Protein AF-A0A941IM22-F1 (afdb_monomer)

pLDDT: mean 80.74, std 14.82, range [35.78, 97.5]

Nearest PDB structures (foldseek):
  7vgf-assembly1_B  TM=1.702E-01  e=7.624E+00  Homo sapiens

Sequence (247 aa):
MPTVRLAEGLALAVLLPFCFVRVRRSDAATGLFTAVYAGYAILPMYDRWQAWLAALLAACCAVLARRGLVTQPVRTAPDPDIAPPTPLDRLISAIRNPILLLALPAVFGAVALGGVGLWHALWHGLLDDRLAVTVNGTAAAVFVGGLVTGLILRRFSSVTIGRAQAVLGAGTLLGWLERMLYFSFLLAGQPTAAAFALTAKSAARFPALQREEEGLAEYYLIGSLSSLVVAAVTALLTRLALGMAAL

Radius of gyration: 20.75 Å; Cα contacts (8 Å, |Δi|>4): 215; chains: 1; bounding box: 51×48×58 Å

Foldseek 3Di:
DLVLLLVLQLVCLLQVLVLDPVQLLDLVSSLVSSLVSLCLSCVLVPVDVVSVVSSVVSSVNSSVVSVVVVPDDPPPDPPPPDDDDDPVNVVVVVVVPVVVVVVVVVVVLCVVQNPVRSVVVVVVCSNDSLNSLLVSLLCCLQRVLVVVLVVQLVVLCVVPPDPVVVVVVVCSVVLNVLSNQLLVCQLVVNNVSNVVVLVVVCVVCVVVLVVDDPSVVVSVVSSSVSSNVSSNVSSQSSCVVNVHDGD

Solvent-accessible surface area (backbone atoms only — not comparable to full-atom values): 13233 Å² total; per-residue (Å²): 93,67,67,55,26,32,56,55,26,37,54,43,21,35,53,52,35,71,65,36,76,79,28,56,73,34,61,67,47,28,29,51,53,13,42,54,41,19,49,60,29,31,54,89,44,67,90,41,68,67,42,56,51,51,33,53,52,33,22,51,49,34,36,52,51,42,63,70,74,57,83,67,86,79,78,74,73,79,73,90,78,75,71,80,79,48,75,65,54,51,52,54,50,58,74,62,31,66,67,61,64,58,42,49,61,51,51,53,37,30,71,75,47,34,68,68,45,33,50,51,54,52,53,52,54,71,62,33,43,69,55,46,37,50,51,45,33,50,49,41,22,33,43,52,30,47,53,53,38,52,56,56,48,60,73,60,46,87,71,52,81,74,59,58,66,64,51,53,76,70,42,55,64,59,53,35,52,50,22,49,51,35,24,50,28,34,58,70,57,31,60,67,58,32,54,48,53,52,48,52,54,50,59,74,42,43,76,58,42,74,76,48,57,70,62,57,42,51,52,51,50,54,51,54,52,46,38,50,51,42,12,47,54,34,22,46,52,40,29,54,69,71,71,45,76,79,112

Secondary structure (DSSP, 8-state):
-HHHHHHHHHHHHHHHHHH-TTTTT-HHHHHHHHHHHHHHHHGGGTT-HHHHHHHHHHHHHHHHHHHHH----------TT-PPPPHHHHHHHHHT-HHHHHHHHHHHHHHHHHHHHHHHHHHHHHH-HHHHHHHHHHHIIIIIHHHHHHHHHHHHGGG--SHHHHHHTTSHHHHHHHHHHHHHHHHTT-HHHHHHHHHHHHHHHHHHHTTS-HHHHHHHHHHHHHHHHHHHHHHHHHHHHTTPPP-

Organism: NCBI:txid2828514

Mean predicted aligned error: 9.61 Å

Structure (mmCIF, N/CA/C/O backbone):
data_AF-A0A941IM22-F1
#
_entry.id   AF-A0A941IM22-F1
#
loop_
_atom_site.group_PDB
_atom_site.id
_atom_site.type_symbol
_atom_site.label_atom_id
_atom_site.label_alt_id
_atom_site.label_comp_id
_atom_site.label_asym_id
_atom_site.label_entity_id
_atom_site.label_seq_id
_atom_site.pdbx_PDB_ins_code
_atom_site.Cartn_x
_atom_site.Cartn_y
_atom_site.Cartn_z
_atom_site.occupancy
_atom_site.B_iso_or_equiv
_atom_site.auth_seq_id
_atom_site.auth_comp_id
_atom_site.auth_asym_id
_atom_site.auth_atom_id
_atom_site.pdbx_PDB_model_num
ATOM 1 N N . MET A 1 1 ? 1.502 -8.472 -16.596 1.00 79.06 1 MET A N 1
ATOM 2 C CA . MET A 1 1 ? 2.318 -7.922 -15.495 1.00 79.06 1 MET A CA 1
ATOM 3 C C . MET A 1 1 ? 2.545 -6.422 -15.634 1.00 79.06 1 MET A C 1
ATOM 5 O O . MET A 1 1 ? 2.067 -5.725 -14.744 1.00 79.06 1 MET A O 1
ATOM 9 N N . PRO A 1 2 ? 3.092 -5.880 -16.741 1.00 81.00 2 PRO A N 1
ATOM 10 C CA . PRO A 1 2 ? 3.330 -4.431 -16.842 1.00 81.00 2 PRO A CA 1
ATOM 11 C C . PRO A 1 2 ? 2.033 -3.603 -16.811 1.00 81.00 2 PRO A C 1
ATOM 13 O O . PRO A 1 2 ? 1.979 -2.531 -16.219 1.00 81.00 2 PRO A O 1
ATOM 16 N N . THR A 1 3 ? 0.938 -4.142 -17.357 1.00 85.25 3 THR A N 1
ATOM 17 C CA . THR A 1 3 ? -0.401 -3.529 -17.288 1.00 85.25 3 THR A CA 1
ATOM 18 C C . THR A 1 3 ? -0.963 -3.448 -15.868 1.00 85.25 3 THR A C 1
ATOM 20 O O . THR A 1 3 ? -1.627 -2.473 -15.531 1.00 85.25 3 THR A O 1
ATOM 23 N N . VAL A 1 4 ? -0.682 -4.450 -15.030 1.00 87.06 4 VAL A N 1
ATOM 24 C CA . VAL A 1 4 ? -1.152 -4.508 -13.637 1.00 87.06 4 VAL A CA 1
ATOM 25 C C . VAL A 1 4 ? -0.376 -3.511 -12.784 1.00 87.06 4 VAL A C 1
ATOM 27 O O . VAL A 1 4 ? -0.985 -2.700 -12.091 1.00 87.06 4 VAL A O 1
ATOM 30 N N . ARG A 1 5 ? 0.957 -3.478 -12.942 1.00 89.38 5 ARG A N 1
ATOM 31 C CA . ARG A 1 5 ? 1.820 -2.451 -12.344 1.00 89.38 5 ARG A CA 1
ATOM 32 C C . ARG A 1 5 ? 1.336 -1.041 -12.681 1.00 89.38 5 ARG A C 1
ATOM 34 O O . ARG A 1 5 ? 1.279 -0.199 -11.789 1.00 89.38 5 ARG A O 1
ATOM 41 N N . LEU A 1 6 ? 0.994 -0.784 -13.945 1.00 88.50 6 LEU A N 1
ATOM 42 C CA . LEU A 1 6 ? 0.525 0.527 -14.388 1.00 88.50 6 LEU A CA 1
ATOM 43 C C . LEU A 1 6 ? -0.829 0.888 -13.760 1.00 88.50 6 LEU A C 1
ATOM 45 O O . LEU A 1 6 ? -0.975 1.988 -13.234 1.00 88.50 6 LEU A O 1
ATOM 49 N N . ALA A 1 7 ? -1.799 -0.030 -13.764 1.00 88.25 7 ALA A N 1
ATOM 50 C CA . ALA A 1 7 ? -3.123 0.218 -13.192 1.00 88.25 7 ALA A CA 1
ATOM 51 C C . ALA A 1 7 ? -3.064 0.487 -11.676 1.00 88.25 7 ALA A C 1
ATOM 53 O O . ALA A 1 7 ? -3.569 1.508 -11.206 1.00 88.25 7 ALA A O 1
ATOM 54 N N . GLU A 1 8 ? -2.401 -0.389 -10.917 1.00 90.38 8 GLU A N 1
ATOM 55 C CA . GLU A 1 8 ? -2.250 -0.241 -9.464 1.00 90.38 8 GLU A CA 1
ATOM 56 C C . GLU A 1 8 ? -1.380 0.968 -9.106 1.00 90.38 8 GLU A C 1
ATOM 58 O O . GLU A 1 8 ? -1.719 1.746 -8.213 1.00 90.38 8 GLU A O 1
ATOM 63 N N . GLY A 1 9 ? -0.276 1.160 -9.833 1.00 87.75 9 GLY A N 1
ATOM 64 C CA . GLY A 1 9 ? 0.666 2.249 -9.606 1.00 87.75 9 GLY A CA 1
ATOM 65 C C . GLY A 1 9 ? 0.053 3.624 -9.864 1.00 87.75 9 GLY A C 1
ATOM 66 O O . GLY A 1 9 ? 0.275 4.539 -9.077 1.00 87.75 9 GLY A O 1
ATOM 67 N N . LEU A 1 10 ? -0.770 3.785 -10.905 1.00 89.69 10 LEU A N 1
ATOM 68 C CA . LEU A 1 10 ? -1.475 5.047 -11.162 1.00 89.69 10 LEU A CA 1
ATOM 69 C C . LEU A 1 10 ? -2.576 5.314 -10.132 1.00 89.69 10 LEU A C 1
ATOM 71 O O . LEU A 1 10 ? -2.708 6.448 -9.669 1.00 89.69 10 LEU A O 1
ATOM 75 N N . ALA A 1 11 ? -3.327 4.287 -9.718 1.00 90.56 11 ALA A N 1
ATOM 76 C CA . ALA A 1 11 ? -4.303 4.430 -8.638 1.00 90.56 11 ALA A CA 1
ATOM 77 C C . ALA A 1 11 ? -3.622 4.888 -7.335 1.00 90.56 11 ALA A C 1
ATOM 79 O O . ALA A 1 11 ? -4.084 5.818 -6.669 1.00 90.56 11 ALA A O 1
ATOM 80 N N . LEU A 1 12 ? -2.472 4.296 -7.003 1.00 90.00 12 LEU A N 1
ATOM 81 C CA . LEU A 1 12 ? -1.669 4.697 -5.850 1.00 90.00 12 LEU A CA 1
ATOM 82 C C . LEU A 1 12 ? -1.042 6.079 -6.006 1.00 90.00 12 LEU A C 1
ATOM 84 O O . LEU A 1 12 ? -1.010 6.820 -5.024 1.00 90.00 12 LEU A O 1
ATOM 88 N N . ALA A 1 13 ? -0.613 6.464 -7.210 1.00 90.69 13 ALA A N 1
ATOM 89 C CA . ALA A 1 13 ? -0.094 7.803 -7.481 1.00 90.69 13 ALA A CA 1
ATOM 90 C C . ALA A 1 13 ? -1.109 8.879 -7.070 1.00 90.69 13 ALA A C 1
ATOM 92 O O . ALA A 1 13 ? -0.730 9.883 -6.472 1.00 90.69 13 ALA A O 1
ATOM 93 N N . VAL A 1 14 ? -2.397 8.636 -7.340 1.00 90.38 14 VAL A N 1
ATOM 94 C CA . VAL A 1 14 ? -3.490 9.542 -6.970 1.00 90.38 14 VAL A CA 1
ATOM 95 C C . VAL A 1 14 ? -3.768 9.508 -5.467 1.00 90.38 14 VAL A C 1
ATOM 97 O O . VAL A 1 14 ? -3.965 10.558 -4.864 1.00 90.38 14 VAL A O 1
ATOM 100 N N . LEU A 1 15 ? -3.785 8.329 -4.839 1.00 86.88 15 LEU A N 1
ATOM 101 C CA . LEU A 1 15 ? -4.231 8.168 -3.447 1.00 86.88 15 LEU A CA 1
ATOM 102 C C . LEU A 1 15 ? -3.149 8.464 -2.393 1.00 86.88 15 LEU A C 1
ATOM 104 O O . LEU A 1 15 ? -3.453 8.998 -1.322 1.00 86.88 15 LEU A O 1
ATOM 108 N N . LEU A 1 16 ? -1.883 8.145 -2.668 1.00 86.38 16 LEU A N 1
ATOM 109 C CA . LEU A 1 16 ? -0.777 8.307 -1.717 1.00 86.38 16 LEU A CA 1
ATOM 110 C C . LEU A 1 16 ? -0.567 9.750 -1.219 1.00 86.38 16 LEU A C 1
ATOM 112 O O . LEU A 1 16 ? -0.366 9.913 -0.011 1.00 86.38 16 LEU A O 1
ATOM 116 N N . PRO A 1 17 ? -0.666 10.811 -2.049 1.00 85.31 17 PRO A N 1
ATOM 117 C CA . PRO A 1 17 ? -0.550 12.193 -1.581 1.00 85.31 17 PRO A CA 1
ATOM 118 C C . PRO A 1 17 ? -1.474 12.537 -0.406 1.00 85.31 17 PRO A C 1
ATOM 120 O O . PRO A 1 17 ? -1.093 13.299 0.485 1.00 85.31 17 PRO A O 1
ATOM 123 N N . PHE A 1 18 ? -2.673 11.947 -0.362 1.00 81.19 18 PHE A N 1
ATOM 124 C CA . PHE A 1 18 ? -3.671 12.184 0.686 1.00 81.19 18 PHE A CA 1
ATOM 125 C C . PHE A 1 18 ? -3.300 11.566 2.035 1.00 81.19 18 PHE A C 1
ATOM 127 O O . PHE A 1 18 ? -3.755 12.043 3.083 1.00 81.19 18 PHE A O 1
ATOM 134 N N . CYS A 1 19 ? -2.445 10.542 2.013 1.00 79.38 19 CYS A N 1
ATOM 135 C CA . CYS A 1 19 ? -1.965 9.845 3.200 1.00 79.38 19 CYS A CA 1
ATOM 136 C C . CYS A 1 19 ? -0.932 10.682 3.974 1.00 79.38 19 CYS A C 1
ATOM 138 O O . CYS A 1 19 ? -0.797 10.530 5.188 1.00 79.38 19 CYS A O 1
ATOM 140 N N . PHE A 1 20 ? -0.242 11.617 3.307 1.00 77.31 20 PHE A N 1
ATOM 141 C CA . PHE A 1 20 ? 0.790 12.454 3.919 1.00 77.31 20 PHE A CA 1
ATOM 142 C C . PHE A 1 20 ? 0.296 13.883 4.169 1.00 77.31 20 PHE A C 1
ATOM 144 O O . PHE A 1 20 ? 0.040 14.655 3.245 1.00 77.31 20 PHE A O 1
ATOM 151 N N . VAL A 1 21 ? 0.246 14.287 5.444 1.00 69.62 21 VAL A N 1
ATOM 152 C CA . VAL A 1 21 ? -0.246 15.618 5.859 1.00 69.62 21 VAL A CA 1
ATOM 153 C C . VAL A 1 21 ? 0.528 16.766 5.203 1.00 69.62 21 VAL A C 1
ATOM 155 O O . VAL A 1 21 ? -0.074 17.778 4.853 1.00 69.62 21 VAL A O 1
ATOM 158 N N . ARG A 1 22 ? 1.847 16.621 5.012 1.00 71.31 22 ARG A N 1
ATOM 159 C CA . ARG A 1 22 ? 2.681 17.646 4.359 1.00 71.31 22 ARG A CA 1
ATOM 160 C C . ARG A 1 22 ? 2.382 17.778 2.864 1.00 71.31 22 ARG A C 1
ATOM 162 O O . ARG A 1 22 ? 2.357 18.893 2.358 1.00 71.31 22 ARG A O 1
ATOM 169 N N . VAL A 1 23 ? 2.120 16.662 2.182 1.00 78.06 23 VAL A N 1
ATOM 170 C CA . VAL A 1 23 ? 1.916 16.622 0.726 1.00 78.06 23 VAL A CA 1
ATOM 171 C C . VAL A 1 23 ? 0.531 17.160 0.361 1.00 78.06 23 VAL A C 1
ATOM 173 O O . VAL A 1 23 ? 0.426 18.077 -0.450 1.00 78.06 23 VAL A O 1
ATOM 176 N N . ARG A 1 24 ? -0.528 16.707 1.049 1.00 78.50 24 ARG A N 1
ATOM 177 C CA . ARG A 1 24 ? -1.916 17.139 0.778 1.00 78.50 24 ARG A CA 1
ATOM 178 C C . ARG A 1 24 ? -2.197 18.629 1.030 1.00 78.50 24 ARG A C 1
ATOM 180 O O . ARG A 1 24 ? -3.249 19.138 0.644 1.00 78.50 24 ARG A O 1
ATOM 187 N N . ARG A 1 25 ? -1.289 19.350 1.699 1.00 76.94 25 ARG A N 1
ATOM 188 C CA . ARG A 1 25 ? -1.441 20.786 2.000 1.00 76.94 25 ARG A CA 1
ATOM 189 C C . ARG A 1 25 ? -1.178 21.694 0.797 1.00 76.94 25 ARG A C 1
ATOM 191 O O . ARG A 1 25 ? -1.719 22.795 0.771 1.00 76.94 25 ARG A O 1
ATOM 198 N N . SER A 1 26 ? -0.422 21.242 -0.203 1.00 82.75 26 SER A N 1
ATOM 199 C CA . SER A 1 26 ? -0.068 22.044 -1.381 1.00 82.75 26 SER A CA 1
ATOM 200 C C . SER A 1 26 ? -0.451 21.334 -2.680 1.00 82.75 26 SER A C 1
ATOM 202 O O . SER A 1 26 ? -0.178 20.142 -2.834 1.00 82.75 26 SER A O 1
ATOM 204 N N . ASP A 1 27 ? -1.053 22.076 -3.621 1.00 83.50 27 ASP A N 1
ATOM 205 C CA . ASP A 1 27 ? -1.314 21.598 -4.990 1.00 83.50 27 ASP A CA 1
ATOM 206 C C . ASP A 1 27 ? -0.002 21.168 -5.656 1.00 83.50 27 ASP A C 1
ATOM 208 O O . ASP A 1 27 ? 0.074 20.083 -6.224 1.00 83.50 27 ASP A O 1
ATOM 212 N N . ALA A 1 28 ? 1.050 21.983 -5.522 1.00 84.12 28 ALA A N 1
ATOM 213 C CA . ALA A 1 28 ? 2.350 21.709 -6.124 1.00 84.12 28 ALA A CA 1
ATOM 214 C C . ALA A 1 28 ? 3.001 20.455 -5.525 1.00 84.12 28 ALA A C 1
ATOM 216 O O . ALA A 1 28 ? 3.513 19.618 -6.262 1.00 84.12 28 ALA A O 1
ATOM 217 N N . ALA A 1 29 ? 2.931 20.280 -4.200 1.00 84.69 29 ALA A N 1
ATOM 218 C CA . ALA A 1 29 ? 3.474 19.085 -3.550 1.00 84.69 29 ALA A CA 1
ATOM 219 C C . ALA A 1 29 ? 2.692 17.819 -3.936 1.00 84.69 29 ALA A C 1
ATOM 221 O O . ALA A 1 29 ? 3.297 16.779 -4.182 1.00 84.69 29 ALA A O 1
ATOM 222 N N . THR A 1 30 ? 1.361 17.914 -4.027 1.00 86.06 30 THR A N 1
ATOM 223 C CA . THR A 1 30 ? 0.486 16.812 -4.461 1.00 86.06 30 THR A CA 1
ATOM 224 C C . THR A 1 30 ? 0.764 16.429 -5.913 1.00 86.06 30 THR A C 1
ATOM 226 O O . THR A 1 30 ? 0.968 15.251 -6.204 1.00 86.06 30 THR A O 1
ATOM 229 N N . GLY A 1 31 ? 0.838 17.414 -6.812 1.00 87.00 31 GLY A N 1
ATOM 230 C CA . GLY A 1 31 ? 1.150 17.203 -8.223 1.00 87.00 31 GLY A CA 1
ATOM 231 C C . GLY A 1 31 ? 2.542 16.608 -8.428 1.00 87.00 31 GLY A C 1
ATOM 232 O O . GLY A 1 31 ? 2.669 15.613 -9.135 1.00 87.00 31 GLY A O 1
ATOM 233 N N . LEU A 1 32 ? 3.568 17.144 -7.754 1.00 89.19 32 LEU A N 1
ATOM 234 C CA . LEU A 1 32 ? 4.938 16.629 -7.835 1.00 89.19 32 LEU A CA 1
ATOM 235 C C . LEU A 1 32 ? 5.037 15.189 -7.321 1.00 89.19 32 LEU A C 1
ATOM 237 O O . LEU A 1 32 ? 5.607 14.341 -7.999 1.00 89.19 32 LEU A O 1
ATOM 241 N N . PHE A 1 33 ? 4.462 14.897 -6.150 1.00 89.69 33 PHE A N 1
ATOM 242 C CA . PHE A 1 33 ? 4.468 13.542 -5.596 1.00 89.69 33 PHE A CA 1
ATOM 243 C C . PHE A 1 33 ? 3.793 12.554 -6.553 1.00 89.69 33 PHE A C 1
ATOM 245 O O . PHE A 1 33 ? 4.340 11.490 -6.841 1.00 89.69 33 PHE A O 1
ATOM 252 N N . THR A 1 34 ? 2.625 12.935 -7.079 1.00 91.12 34 THR A N 1
ATOM 253 C CA . THR A 1 34 ? 1.871 12.114 -8.033 1.00 91.12 34 THR A CA 1
ATOM 254 C C . THR A 1 34 ? 2.671 11.891 -9.310 1.00 91.12 34 THR A C 1
ATOM 256 O O . THR A 1 34 ? 2.753 10.762 -9.774 1.00 91.12 34 THR A O 1
ATOM 259 N N . ALA A 1 35 ? 3.308 12.931 -9.854 1.00 90.50 35 ALA A N 1
ATOM 260 C CA . ALA A 1 35 ? 4.113 12.835 -11.068 1.00 90.50 35 ALA A CA 1
ATOM 261 C C . ALA A 1 35 ? 5.328 11.912 -10.888 1.00 90.50 35 ALA A C 1
ATOM 263 O O . ALA A 1 35 ? 5.588 11.075 -11.748 1.00 90.50 35 ALA A O 1
ATOM 264 N N . VAL A 1 36 ? 6.035 12.014 -9.758 1.00 91.19 36 VAL A N 1
ATOM 265 C CA . VAL A 1 36 ? 7.177 11.139 -9.445 1.00 91.19 36 VAL A CA 1
ATOM 266 C C . VAL A 1 36 ? 6.730 9.680 -9.342 1.00 91.19 36 VAL A C 1
ATOM 268 O O . VAL A 1 36 ? 7.332 8.803 -9.960 1.00 91.19 36 VAL A O 1
ATOM 271 N N . TYR A 1 37 ? 5.650 9.409 -8.603 1.00 91.38 37 TYR A N 1
ATOM 272 C CA . TYR A 1 37 ? 5.160 8.042 -8.425 1.00 91.38 37 TYR A CA 1
ATOM 273 C C . TYR A 1 37 ? 4.542 7.468 -9.712 1.00 91.38 37 TYR A C 1
ATOM 275 O O . TYR A 1 37 ? 4.773 6.308 -10.049 1.00 91.38 37 TYR A O 1
ATOM 283 N N . ALA A 1 38 ? 3.819 8.285 -10.483 1.00 90.31 38 ALA A N 1
ATOM 284 C CA . ALA A 1 38 ? 3.309 7.901 -11.795 1.00 90.31 38 ALA A CA 1
ATOM 285 C C . ALA A 1 38 ? 4.454 7.610 -12.776 1.00 90.31 38 ALA A C 1
ATOM 287 O O . ALA A 1 38 ? 4.376 6.626 -13.502 1.00 90.31 38 ALA A O 1
ATOM 288 N N . GLY A 1 39 ? 5.543 8.388 -12.737 1.00 89.62 39 GLY A N 1
ATOM 289 C CA . GLY A 1 39 ? 6.774 8.127 -13.489 1.00 89.62 39 GLY A CA 1
ATOM 290 C C . GLY A 1 39 ? 7.363 6.743 -13.195 1.00 89.62 39 GLY A C 1
ATOM 291 O O . GLY A 1 39 ? 7.707 6.001 -14.111 1.00 89.62 39 GLY A O 1
ATOM 292 N N . TYR A 1 40 ? 7.398 6.350 -11.919 1.00 90.31 40 TYR A N 1
ATOM 293 C CA . TYR A 1 40 ? 7.790 4.997 -11.518 1.00 90.31 40 TYR A CA 1
ATOM 294 C C . TYR A 1 40 ? 6.820 3.915 -12.030 1.00 90.31 40 TYR A C 1
ATOM 296 O O . TYR A 1 40 ? 7.258 2.844 -12.462 1.00 90.31 40 TYR A O 1
ATOM 304 N N . ALA A 1 41 ? 5.511 4.178 -12.012 1.00 89.06 41 ALA A N 1
ATOM 305 C CA . ALA A 1 41 ? 4.497 3.233 -12.479 1.00 89.06 41 ALA A CA 1
ATOM 306 C C . ALA A 1 41 ? 4.569 2.988 -13.996 1.00 89.06 41 ALA A C 1
ATOM 308 O O . ALA A 1 41 ? 4.387 1.853 -14.436 1.00 89.06 41 ALA A O 1
ATOM 309 N N . ILE A 1 42 ? 4.869 4.027 -14.784 1.00 90.56 42 ILE A N 1
ATOM 310 C CA . ILE A 1 42 ? 4.942 3.948 -16.251 1.00 90.56 42 ILE A CA 1
ATOM 311 C C . ILE A 1 42 ? 6.308 3.513 -16.783 1.00 90.56 42 ILE A C 1
ATOM 313 O O . ILE A 1 42 ? 6.427 3.276 -17.980 1.00 90.56 42 ILE A O 1
ATOM 317 N N . LEU A 1 43 ? 7.323 3.393 -15.922 1.00 88.12 43 LEU A N 1
ATOM 318 C CA . LEU A 1 43 ? 8.707 3.098 -16.304 1.00 88.12 43 LEU A CA 1
ATOM 319 C C . LEU A 1 43 ? 8.873 1.949 -17.328 1.00 88.12 43 LEU A C 1
ATOM 321 O O . LEU A 1 43 ? 9.603 2.154 -18.294 1.00 88.12 43 LEU A O 1
ATOM 325 N N . PRO A 1 44 ? 8.202 0.781 -17.213 1.00 87.69 44 PRO A N 1
ATOM 326 C CA . PRO A 1 44 ? 8.349 -0.297 -18.201 1.00 87.69 44 PRO A CA 1
ATOM 327 C C . PRO A 1 44 ? 7.650 -0.020 -19.543 1.00 87.69 44 PRO A C 1
ATOM 329 O O . PRO A 1 44 ? 7.825 -0.781 -20.487 1.00 87.69 44 PRO A O 1
ATOM 332 N N . MET A 1 45 ? 6.842 1.038 -19.631 1.00 86.75 45 MET A N 1
ATOM 333 C CA . MET A 1 45 ? 6.057 1.434 -20.808 1.00 86.75 45 MET A CA 1
ATOM 334 C C . MET A 1 45 ? 6.377 2.877 -21.231 1.00 86.75 45 MET A C 1
ATOM 336 O O . MET A 1 45 ? 5.525 3.567 -21.795 1.00 86.75 45 MET A O 1
ATOM 340 N N . TYR A 1 46 ? 7.588 3.356 -20.917 1.00 87.50 46 TYR A N 1
ATOM 341 C CA . TYR A 1 46 ? 8.013 4.738 -21.164 1.00 87.50 46 TYR A CA 1
ATOM 342 C C . TYR A 1 46 ? 7.998 5.117 -22.654 1.00 87.50 46 TYR A C 1
ATOM 344 O O . TYR A 1 46 ? 7.877 6.294 -22.992 1.00 87.50 46 TYR A O 1
ATOM 352 N N . ASP A 1 47 ? 8.113 4.120 -23.530 1.00 86.81 47 ASP A N 1
ATOM 353 C CA . ASP A 1 47 ? 8.072 4.227 -24.985 1.00 86.81 47 ASP A CA 1
ATOM 354 C C . ASP A 1 47 ? 6.675 4.600 -25.509 1.00 86.81 47 ASP A C 1
ATOM 356 O O . ASP A 1 47 ? 6.537 5.163 -26.596 1.00 86.81 47 ASP A O 1
ATOM 360 N N . ARG A 1 48 ? 5.616 4.339 -24.732 1.00 90.06 48 ARG A N 1
ATOM 361 C CA . ARG A 1 48 ? 4.230 4.602 -25.134 1.00 90.06 48 ARG A CA 1
ATOM 362 C C . ARG A 1 48 ? 3.756 5.970 -24.657 1.00 90.06 48 ARG A C 1
ATOM 364 O O . ARG A 1 48 ? 3.595 6.210 -23.462 1.00 90.06 48 ARG A O 1
ATOM 371 N N . TRP A 1 49 ? 3.365 6.834 -25.593 1.00 89.25 49 TRP A N 1
ATOM 372 C CA . TRP A 1 49 ? 2.766 8.144 -25.281 1.00 89.25 49 TRP A CA 1
ATOM 373 C C . TRP A 1 49 ? 1.496 8.045 -24.409 1.00 89.25 49 TRP A C 1
ATOM 375 O O . TRP A 1 49 ? 1.225 8.925 -23.594 1.00 89.25 49 TRP A O 1
ATOM 385 N N . GLN A 1 50 ? 0.744 6.943 -24.530 1.00 91.44 50 GLN A N 1
ATOM 386 C CA . GLN A 1 50 ? -0.442 6.652 -23.716 1.00 91.44 50 GLN A CA 1
ATOM 387 C C . GLN A 1 50 ? -0.119 6.579 -22.216 1.00 91.44 50 GLN A C 1
ATOM 389 O O . GLN A 1 50 ? -0.930 7.000 -21.394 1.00 91.44 50 GLN A O 1
ATOM 394 N N . ALA A 1 51 ? 1.063 6.070 -21.853 1.00 88.19 51 ALA A N 1
ATOM 395 C CA . ALA A 1 51 ? 1.480 5.960 -20.460 1.00 88.19 51 ALA A CA 1
ATOM 396 C C . ALA A 1 51 ? 1.744 7.351 -19.859 1.00 88.19 51 ALA A C 1
ATOM 398 O O . ALA A 1 51 ? 1.286 7.659 -18.759 1.00 88.19 51 ALA A O 1
ATOM 399 N N . TRP A 1 52 ? 2.377 8.237 -20.632 1.00 89.62 52 TRP A N 1
ATOM 400 C CA . TRP A 1 52 ? 2.571 9.639 -20.259 1.00 89.62 52 TRP A CA 1
ATOM 401 C C . TRP A 1 52 ? 1.252 10.402 -20.127 1.00 89.62 52 TRP A C 1
ATOM 403 O O . TRP A 1 52 ? 1.072 11.147 -19.163 1.00 89.62 52 TRP A O 1
ATOM 413 N N . LEU A 1 53 ? 0.294 10.174 -21.034 1.00 91.00 53 LEU A N 1
ATOM 414 C CA . LEU A 1 53 ? -1.050 10.743 -20.910 1.00 91.00 53 LEU A CA 1
ATOM 415 C C . LEU A 1 53 ? -1.732 10.279 -19.614 1.00 91.00 53 LEU A C 1
ATOM 417 O O . LEU A 1 53 ? -2.287 11.098 -18.885 1.00 91.00 53 LEU A O 1
ATOM 421 N N . ALA A 1 54 ? -1.659 8.985 -19.296 1.00 88.88 54 ALA A N 1
ATOM 422 C CA . ALA A 1 54 ? -2.240 8.436 -18.075 1.00 88.88 54 ALA A CA 1
ATOM 423 C C . ALA A 1 54 ? -1.596 9.024 -16.803 1.00 88.88 54 ALA A C 1
ATOM 425 O O . ALA A 1 54 ? -2.306 9.351 -15.852 1.00 88.88 54 ALA A O 1
ATOM 426 N N . ALA A 1 55 ? -0.276 9.236 -16.801 1.00 89.12 55 ALA A N 1
ATOM 427 C CA . ALA A 1 55 ? 0.431 9.897 -15.704 1.00 89.12 55 ALA A CA 1
ATOM 428 C C . ALA A 1 55 ? -0.000 11.365 -15.519 1.00 89.12 55 ALA A C 1
ATOM 430 O O . ALA A 1 55 ? -0.227 11.807 -14.390 1.00 89.12 55 ALA A O 1
ATOM 431 N N . LEU A 1 56 ? -0.177 12.113 -16.615 1.00 89.75 56 LEU A N 1
ATOM 432 C CA . LEU A 1 56 ? -0.684 13.490 -16.575 1.00 89.75 56 LEU A CA 1
ATOM 433 C C . LEU A 1 56 ? -2.127 13.553 -16.059 1.00 89.75 56 LEU A C 1
ATOM 435 O O . LEU A 1 56 ? -2.449 14.398 -15.221 1.00 89.75 56 LEU A O 1
ATOM 439 N N . LEU A 1 57 ? -2.986 12.635 -16.513 1.00 90.12 57 LEU A N 1
ATOM 440 C CA . LEU A 1 57 ? -4.362 12.518 -16.029 1.00 90.12 57 LEU A CA 1
ATOM 441 C C . LEU A 1 57 ? -4.405 12.177 -14.536 1.00 90.12 57 LEU A C 1
ATOM 443 O O . LEU A 1 57 ? -5.188 12.784 -13.807 1.00 90.12 57 LEU A O 1
ATOM 447 N N . ALA A 1 58 ? -3.538 11.279 -14.060 1.00 89.31 58 ALA A N 1
ATOM 448 C CA . ALA A 1 58 ? -3.414 10.961 -12.640 1.00 89.31 58 ALA A CA 1
ATOM 449 C C . ALA A 1 58 ? -2.996 12.191 -11.815 1.00 89.31 58 ALA A C 1
ATOM 451 O O . ALA A 1 58 ? -3.628 12.495 -10.803 1.00 89.31 58 ALA A O 1
ATOM 452 N N . ALA A 1 59 ? -1.996 12.954 -12.270 1.00 87.88 59 ALA A N 1
ATOM 453 C CA . ALA A 1 59 ? -1.571 14.188 -11.603 1.00 87.88 59 ALA A CA 1
ATOM 454 C C . ALA A 1 59 ? -2.694 15.239 -11.548 1.00 87.88 59 ALA A C 1
ATOM 456 O O . ALA A 1 59 ? -2.937 15.832 -10.495 1.00 87.88 59 ALA A O 1
ATOM 457 N N . CYS A 1 60 ? -3.422 15.426 -12.653 1.00 87.81 60 CYS A N 1
ATOM 458 C CA . CYS A 1 60 ? -4.580 16.318 -12.708 1.00 87.81 60 CYS A CA 1
ATOM 459 C C . CYS A 1 60 ? -5.685 15.859 -11.741 1.00 87.81 60 CYS A C 1
ATOM 461 O O . CYS A 1 60 ? -6.169 16.646 -10.926 1.00 87.81 60 CYS A O 1
ATOM 463 N N . CYS A 1 61 ? -6.022 14.567 -11.766 1.00 89.12 61 CYS A N 1
ATOM 464 C CA . CYS A 1 61 ? -7.020 13.962 -10.889 1.00 89.12 61 CYS A CA 1
ATOM 465 C C . CYS A 1 61 ? -6.664 14.147 -9.406 1.00 89.12 61 CYS A C 1
ATOM 467 O O . CYS A 1 61 ? -7.517 14.571 -8.629 1.00 89.12 61 CYS A O 1
ATOM 469 N N . ALA A 1 62 ? -5.406 13.923 -9.016 1.00 86.75 62 ALA A N 1
ATOM 470 C CA . ALA A 1 62 ? -4.947 14.100 -7.638 1.00 86.75 62 ALA A CA 1
ATOM 471 C C . ALA A 1 62 ? -5.098 15.552 -7.150 1.00 86.75 62 ALA A C 1
ATOM 473 O O . ALA A 1 62 ? -5.579 15.791 -6.040 1.00 86.75 62 ALA A O 1
ATOM 474 N N . VAL A 1 63 ? -4.742 16.535 -7.985 1.00 86.69 63 VAL A N 1
ATOM 475 C CA . VAL A 1 63 ? -4.888 17.964 -7.656 1.00 86.69 63 VAL A CA 1
ATOM 476 C C . VAL A 1 63 ? -6.364 18.363 -7.553 1.00 86.69 63 VAL A C 1
ATOM 478 O O . VAL A 1 63 ? -6.752 19.044 -6.602 1.00 86.69 63 VAL A O 1
ATOM 481 N N . LEU A 1 64 ? -7.211 17.912 -8.483 1.00 86.75 64 LEU A N 1
ATOM 482 C CA . LEU A 1 64 ? -8.653 18.182 -8.449 1.00 86.75 64 LEU A CA 1
ATOM 483 C C . LEU A 1 64 ? -9.327 17.535 -7.232 1.00 86.75 64 LEU A C 1
ATOM 485 O O . LEU A 1 64 ? -10.067 18.205 -6.511 1.00 86.75 64 LEU A O 1
ATOM 489 N N . ALA A 1 65 ? -9.019 16.268 -6.949 1.00 84.81 65 ALA A N 1
ATOM 490 C CA . ALA A 1 65 ? -9.512 15.560 -5.773 1.00 84.81 65 ALA A CA 1
ATOM 491 C C . ALA A 1 65 ? -9.079 16.258 -4.476 1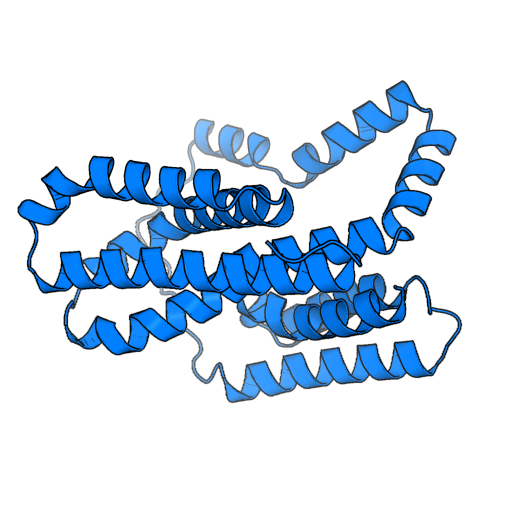.00 84.81 65 ALA A C 1
ATOM 493 O O . ALA A 1 65 ? -9.873 16.378 -3.545 1.00 84.81 65 ALA A O 1
ATOM 494 N N . ARG A 1 66 ? -7.858 16.809 -4.422 1.00 83.19 66 ARG A N 1
ATOM 495 C CA . ARG A 1 66 ? -7.398 17.632 -3.294 1.00 83.19 66 ARG A CA 1
ATOM 496 C C . ARG A 1 66 ? -8.245 18.877 -3.109 1.00 83.19 66 ARG A C 1
ATOM 498 O O . ARG A 1 66 ? -8.690 19.130 -1.992 1.00 83.19 66 ARG A O 1
ATOM 505 N N . ARG A 1 67 ? -8.492 19.625 -4.184 1.00 83.00 67 ARG A N 1
ATOM 506 C CA . ARG A 1 67 ? -9.317 20.840 -4.144 1.00 83.00 67 ARG A CA 1
ATOM 507 C C . ARG A 1 67 ? -10.761 20.553 -3.717 1.00 83.00 67 ARG A C 1
ATOM 509 O O . ARG A 1 67 ? -11.344 21.380 -3.026 1.00 83.00 67 ARG A O 1
ATOM 516 N N . GLY A 1 68 ? -11.312 19.390 -4.075 1.00 79.12 68 GLY A N 1
ATOM 517 C CA . GLY A 1 68 ? -12.662 18.975 -3.676 1.00 79.12 68 GLY A CA 1
ATOM 518 C C . GLY A 1 68 ? -12.772 18.410 -2.252 1.00 79.12 68 GLY A C 1
ATOM 519 O O . GLY A 1 68 ? -13.749 18.680 -1.562 1.00 79.12 68 GLY A O 1
ATOM 520 N N . LEU A 1 69 ? -11.782 17.634 -1.794 1.00 71.94 69 LEU A N 1
ATOM 521 C CA . LEU A 1 69 ? -11.830 16.929 -0.502 1.00 71.94 69 LEU A CA 1
ATOM 522 C C . LEU A 1 69 ? -11.249 17.736 0.666 1.00 71.94 69 LEU A C 1
ATOM 524 O O . LEU A 1 69 ? -11.581 17.477 1.823 1.00 71.94 69 LEU A O 1
ATOM 528 N N . VAL A 1 70 ? -10.349 18.682 0.393 1.00 66.81 70 VAL A N 1
ATOM 529 C CA . VAL A 1 70 ? -9.634 19.453 1.418 1.00 66.81 70 VAL A CA 1
ATOM 530 C C . VAL A 1 70 ? -10.129 20.898 1.391 1.00 66.81 70 VAL A C 1
ATOM 532 O O . VAL A 1 70 ? -9.470 21.787 0.864 1.00 66.81 70 VAL A O 1
ATOM 535 N N . THR A 1 71 ? -11.306 21.137 1.973 1.00 54.19 71 THR A N 1
ATOM 536 C CA . THR A 1 71 ? -11.958 22.460 1.987 1.00 54.19 71 THR A CA 1
ATOM 537 C C . THR A 1 71 ? -11.601 23.345 3.179 1.00 54.19 71 THR A C 1
ATOM 539 O O . THR A 1 71 ? -12.143 24.441 3.283 1.00 54.19 71 THR A O 1
ATOM 542 N N . GLN A 1 72 ? -10.666 22.960 4.057 1.00 45.50 72 GLN A N 1
ATOM 543 C CA . GLN A 1 72 ? -10.203 23.873 5.108 1.00 45.50 72 GLN A CA 1
ATOM 544 C C . GLN A 1 72 ? -8.680 23.915 5.266 1.00 45.50 72 GLN A C 1
ATOM 546 O O . GLN A 1 72 ? -8.043 22.870 5.453 1.00 45.50 72 GLN A O 1
ATOM 551 N N . PRO A 1 73 ? -8.076 25.120 5.271 1.00 44.75 73 PRO A N 1
ATOM 552 C CA . PRO A 1 73 ? -6.745 25.298 5.813 1.00 44.75 73 PRO A CA 1
ATOM 553 C C . PRO A 1 73 ? -6.829 25.063 7.323 1.00 44.75 73 PRO A C 1
ATOM 555 O O . PRO A 1 73 ? -7.336 25.894 8.073 1.00 44.75 73 PRO A O 1
ATOM 558 N N . VAL A 1 74 ? -6.330 23.917 7.785 1.00 47.47 74 VAL A N 1
ATOM 559 C CA . VAL A 1 74 ? -6.079 23.711 9.214 1.00 47.47 74 VAL A CA 1
ATOM 560 C C . VAL A 1 74 ? -5.024 24.736 9.629 1.00 47.47 74 VAL A C 1
ATOM 562 O O . VAL A 1 74 ? -3.836 24.549 9.353 1.00 47.47 74 VAL A O 1
ATOM 565 N N . ARG A 1 75 ? -5.459 25.833 10.260 1.00 40.25 75 ARG A N 1
ATOM 566 C CA . ARG A 1 75 ? -4.583 26.745 10.998 1.00 40.25 75 ARG A CA 1
ATOM 567 C C . ARG A 1 75 ? -3.992 25.952 12.157 1.00 40.25 75 ARG A C 1
ATOM 569 O O . ARG A 1 75 ? -4.636 25.752 13.179 1.00 40.25 75 ARG A O 1
ATOM 576 N N . THR A 1 76 ? -2.769 25.470 11.987 1.00 44.69 76 THR A N 1
ATOM 577 C CA . THR A 1 76 ? -1.936 25.118 13.132 1.00 44.69 76 THR A CA 1
ATOM 578 C C . THR A 1 76 ? -1.529 26.434 13.777 1.00 44.69 76 THR A C 1
ATOM 580 O O . THR A 1 76 ? -0.719 27.159 13.199 1.00 44.69 76 THR A O 1
ATOM 583 N N . ALA A 1 77 ? -2.128 26.775 14.919 1.00 40.38 77 ALA A N 1
ATOM 584 C CA . ALA A 1 77 ? -1.530 27.766 15.802 1.00 40.38 77 ALA A CA 1
ATOM 585 C C . ALA A 1 77 ? -0.106 27.277 16.1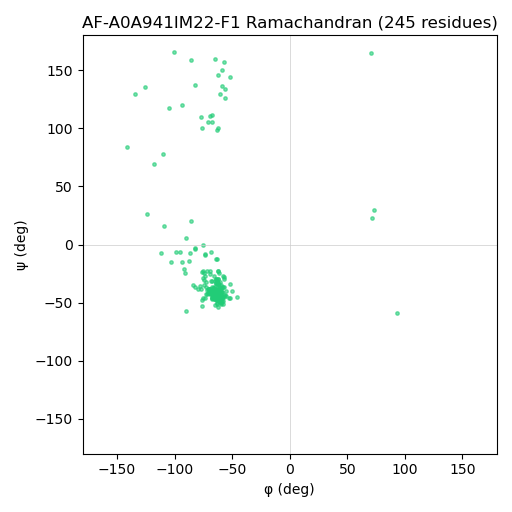38 1.00 40.38 77 ALA A C 1
ATOM 587 O O . ALA A 1 77 ? 0.059 26.079 16.390 1.00 40.38 77 ALA A O 1
ATOM 588 N N . PRO A 1 78 ? 0.924 28.135 16.064 1.00 47.09 78 PRO A N 1
ATOM 589 C CA . PRO A 1 78 ? 2.224 27.806 16.629 1.00 47.09 78 PRO A CA 1
ATOM 590 C C . PRO A 1 78 ? 2.013 27.485 18.108 1.00 47.09 78 PRO A C 1
ATOM 592 O O . PRO A 1 78 ? 1.389 28.277 18.808 1.00 47.09 78 PRO A O 1
ATOM 595 N N . ASP A 1 79 ? 2.471 26.317 18.546 1.00 46.50 79 ASP A N 1
ATOM 596 C CA . ASP A 1 79 ? 2.499 25.957 19.961 1.00 46.50 79 ASP A CA 1
ATOM 597 C C . ASP A 1 79 ? 3.528 26.874 20.653 1.00 46.50 79 ASP A C 1
ATOM 599 O O . ASP A 1 79 ? 4.710 26.813 20.294 1.00 46.50 79 ASP A O 1
ATOM 603 N N . PRO A 1 80 ? 3.105 27.801 21.533 1.00 54.09 80 PRO A N 1
ATOM 604 C CA . PRO A 1 80 ? 3.979 28.851 22.050 1.00 54.09 80 PRO A CA 1
ATOM 605 C C . PRO A 1 80 ? 5.012 28.350 23.075 1.00 54.09 80 PRO A C 1
ATOM 607 O O . PRO A 1 80 ? 5.922 29.108 23.397 1.00 54.09 80 PRO A O 1
ATOM 610 N N . ASP A 1 81 ? 4.927 27.092 23.530 1.00 51.19 81 ASP A N 1
ATOM 611 C CA . ASP A 1 81 ? 5.738 26.554 24.639 1.00 51.19 81 ASP A CA 1
ATOM 612 C C . ASP A 1 81 ? 6.819 25.530 24.230 1.00 51.19 81 ASP A C 1
ATOM 614 O O . ASP A 1 81 ? 7.384 24.829 25.074 1.00 51.19 81 ASP A O 1
ATOM 618 N N . ILE A 1 82 ? 7.181 25.433 22.945 1.00 57.94 82 ILE A N 1
ATOM 619 C CA . ILE A 1 82 ? 8.270 24.530 22.535 1.00 57.94 82 ILE A CA 1
ATOM 620 C C . ILE A 1 82 ? 9.625 25.152 22.904 1.00 57.94 82 ILE A C 1
ATOM 622 O O . ILE A 1 82 ? 10.162 26.000 22.187 1.00 57.94 82 ILE A O 1
ATOM 626 N N . ALA A 1 83 ? 10.199 24.690 24.018 1.00 60.81 83 ALA A N 1
ATOM 627 C CA . ALA A 1 83 ? 11.572 24.983 24.416 1.00 60.81 83 ALA A CA 1
ATOM 628 C C . ALA A 1 83 ? 12.567 24.683 23.268 1.00 60.81 83 ALA A C 1
ATOM 630 O O . ALA A 1 83 ? 12.375 23.721 22.516 1.00 60.81 83 ALA A O 1
ATOM 631 N N . PRO A 1 84 ? 13.646 25.476 23.109 1.00 63.91 84 PRO A N 1
ATOM 632 C CA . PRO A 1 84 ? 14.620 25.256 22.047 1.00 63.91 84 PRO A CA 1
ATOM 633 C C . PRO A 1 84 ? 15.242 23.852 22.163 1.00 63.91 84 PRO A C 1
ATOM 635 O O . PRO A 1 84 ? 15.596 23.432 23.266 1.00 63.91 84 PRO A O 1
ATOM 638 N N . PRO A 1 85 ? 15.404 23.121 21.042 1.00 61.72 85 PRO A N 1
ATOM 639 C CA . PRO A 1 85 ? 15.848 21.733 21.067 1.00 61.72 85 PRO A CA 1
ATOM 640 C C . PRO A 1 85 ? 17.237 21.614 21.696 1.00 61.72 85 PRO A C 1
ATOM 642 O O . PRO A 1 85 ? 18.191 22.309 21.307 1.00 61.72 85 PRO A O 1
ATOM 645 N N . THR A 1 86 ? 17.350 20.701 22.657 1.00 75.38 86 THR A N 1
ATOM 646 C CA . THR A 1 86 ? 18.597 20.422 23.369 1.00 75.38 86 THR A CA 1
ATOM 647 C C . THR A 1 86 ? 19.647 19.849 22.401 1.00 75.38 86 THR A C 1
ATOM 649 O O . THR A 1 86 ? 19.308 19.349 21.322 1.00 75.38 86 THR A O 1
ATOM 652 N N . PRO A 1 87 ? 20.953 19.910 22.719 1.00 70.88 87 PRO A N 1
ATOM 653 C CA . PRO A 1 87 ? 21.990 19.297 21.879 1.00 70.88 87 PRO A CA 1
ATOM 654 C C . PRO A 1 87 ? 21.772 17.788 21.657 1.00 70.88 87 PRO A C 1
ATOM 656 O O . PRO A 1 87 ? 22.127 17.273 20.596 1.00 70.88 87 PRO A O 1
ATOM 659 N N . LEU A 1 88 ? 21.116 17.099 22.599 1.00 69.56 88 LEU A N 1
ATOM 660 C CA . LEU A 1 88 ? 20.727 15.694 22.463 1.00 69.56 88 LEU A CA 1
ATOM 661 C C . LEU A 1 88 ? 19.600 15.508 21.423 1.00 69.56 88 LEU A C 1
ATOM 663 O O . LEU A 1 88 ? 19.666 14.592 20.606 1.00 69.56 88 LEU A O 1
ATOM 667 N N . ASP A 1 89 ? 18.629 16.426 21.356 1.00 65.56 89 ASP A N 1
ATOM 668 C CA . ASP A 1 89 ? 17.546 16.408 20.352 1.00 65.56 89 ASP A CA 1
ATOM 669 C C . ASP A 1 89 ? 18.058 16.669 18.928 1.00 65.56 89 ASP A C 1
ATOM 671 O O . ASP A 1 89 ? 17.539 16.130 17.941 1.00 65.56 89 ASP A O 1
ATOM 675 N N . ARG A 1 90 ? 19.121 17.473 18.802 1.00 62.69 90 ARG A N 1
ATOM 676 C CA . ARG A 1 90 ? 19.813 17.698 17.524 1.00 62.69 90 ARG A CA 1
ATOM 677 C C . ARG A 1 90 ? 20.579 16.457 17.067 1.00 62.69 90 ARG A C 1
ATOM 679 O O . ARG A 1 90 ? 20.538 16.126 15.886 1.00 62.69 90 ARG A O 1
ATOM 686 N N . LEU A 1 91 ? 21.202 15.726 17.994 1.00 58.41 91 LEU A N 1
ATOM 687 C CA . LEU A 1 91 ? 21.862 14.451 17.702 1.00 58.41 91 LEU A CA 1
ATOM 688 C C . LEU A 1 91 ? 20.840 13.374 17.287 1.00 58.41 91 LEU A C 1
ATOM 690 O O . LEU A 1 91 ? 21.022 12.707 16.272 1.00 58.41 91 LEU A O 1
ATOM 694 N N . ILE A 1 92 ? 19.719 13.258 18.006 1.00 60.69 92 ILE A N 1
ATOM 695 C CA . I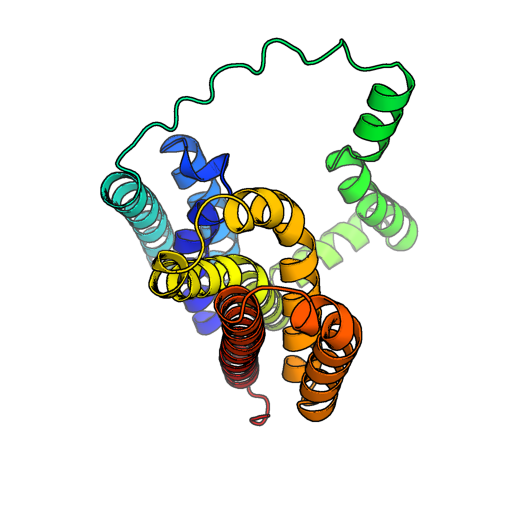LE A 1 92 ? 18.634 12.311 17.693 1.00 60.69 92 ILE A CA 1
ATOM 696 C C . ILE A 1 92 ? 17.971 12.636 16.343 1.00 60.69 92 ILE A C 1
ATOM 698 O O . ILE A 1 92 ? 17.662 11.732 15.566 1.00 60.69 92 ILE A O 1
ATOM 702 N N . SER A 1 93 ? 17.777 13.916 16.011 1.00 60.97 93 SER A N 1
ATOM 703 C CA . SER A 1 93 ? 17.237 14.313 14.700 1.00 60.97 93 SER A CA 1
ATOM 704 C C . SER A 1 93 ? 18.236 14.149 13.549 1.00 60.97 93 SER A C 1
ATOM 706 O O . SER A 1 93 ? 17.801 13.874 12.430 1.00 60.97 93 SER A O 1
ATOM 708 N N . ALA A 1 94 ? 19.544 14.222 13.816 1.00 54.44 94 ALA A N 1
ATOM 709 C CA . ALA A 1 94 ? 20.593 13.874 12.857 1.00 54.44 94 ALA A CA 1
ATOM 710 C C . ALA A 1 94 ? 20.670 12.356 12.593 1.00 54.44 94 ALA A C 1
ATOM 712 O O . ALA A 1 94 ? 20.809 11.950 11.441 1.00 54.44 94 ALA A O 1
ATOM 713 N N . ILE A 1 95 ? 20.485 11.515 13.621 1.00 55.94 95 ILE A N 1
ATOM 714 C CA . ILE A 1 95 ? 20.331 10.050 13.473 1.00 55.94 95 ILE A CA 1
ATOM 715 C C . ILE A 1 95 ? 19.050 9.717 12.690 1.00 55.94 95 ILE A C 1
ATOM 717 O O . ILE A 1 95 ? 19.011 8.780 11.896 1.00 55.94 95 ILE A O 1
ATOM 721 N N . ARG A 1 96 ? 18.008 10.539 12.847 1.00 55.50 96 ARG A N 1
ATOM 722 C CA . ARG A 1 96 ? 16.747 10.473 12.095 1.00 55.50 96 ARG A CA 1
ATOM 723 C C . ARG A 1 96 ? 16.806 11.225 10.756 1.00 55.50 96 ARG A C 1
ATOM 725 O O . ARG A 1 96 ? 15.756 11.600 10.233 1.00 55.50 96 ARG A O 1
ATOM 732 N N . ASN A 1 97 ? 17.994 11.489 10.204 1.00 61.94 97 ASN A N 1
ATOM 733 C CA . ASN A 1 97 ? 18.112 12.091 8.881 1.00 61.94 97 ASN A CA 1
ATOM 734 C C . ASN A 1 97 ? 17.833 11.011 7.815 1.00 61.94 97 ASN A C 1
ATOM 736 O O . ASN A 1 97 ? 18.651 10.105 7.634 1.00 61.94 97 ASN A O 1
ATOM 740 N N . PRO A 1 98 ? 16.694 11.077 7.097 1.00 59.62 98 PRO A N 1
ATOM 741 C CA . PRO A 1 98 ? 16.282 10.031 6.160 1.00 59.62 98 PRO A CA 1
ATOM 742 C C . PRO A 1 98 ? 17.276 9.846 5.009 1.00 59.62 98 PRO A C 1
ATOM 744 O O . PRO A 1 98 ? 17.349 8.766 4.435 1.00 59.62 98 PRO A O 1
ATOM 747 N N . ILE A 1 99 ? 18.075 10.875 4.709 1.00 65.25 99 ILE A N 1
ATOM 748 C CA . ILE A 1 99 ? 19.125 10.827 3.689 1.00 65.25 99 ILE A CA 1
ATOM 749 C C . ILE A 1 99 ? 20.235 9.856 4.109 1.00 65.25 99 ILE A C 1
ATOM 751 O O . ILE A 1 99 ? 20.699 9.068 3.294 1.00 65.25 99 ILE A O 1
ATOM 755 N N . LEU A 1 100 ? 20.623 9.864 5.388 1.00 65.88 100 LEU A N 1
ATOM 756 C CA . LEU A 1 100 ? 21.693 9.011 5.910 1.00 65.88 100 LEU A CA 1
ATOM 757 C C . LEU A 1 100 ? 21.241 7.544 6.000 1.00 65.88 100 LEU A C 1
ATOM 759 O O . LEU A 1 100 ? 21.997 6.631 5.677 1.00 65.88 100 LEU A O 1
ATOM 763 N N . LEU A 1 101 ? 19.968 7.335 6.351 1.00 66.38 101 LEU A N 1
ATOM 764 C CA . LEU A 1 101 ? 19.312 6.026 6.358 1.00 66.38 101 LEU A CA 1
ATOM 765 C C . LEU A 1 101 ? 19.148 5.430 4.951 1.00 66.38 101 LEU A C 1
ATOM 767 O O . LEU A 1 101 ? 19.319 4.226 4.794 1.00 66.38 101 LEU A O 1
ATOM 771 N N . LEU A 1 102 ? 18.862 6.247 3.928 1.00 65.44 102 LEU A N 1
ATOM 772 C CA . LEU A 1 102 ? 18.834 5.789 2.530 1.00 65.44 102 LEU A CA 1
ATOM 773 C C . LEU A 1 102 ? 20.237 5.586 1.938 1.00 65.44 102 LEU A C 1
ATOM 775 O O . LEU A 1 102 ? 20.410 4.751 1.051 1.00 65.44 102 LEU A O 1
ATOM 779 N N . ALA A 1 103 ? 21.234 6.338 2.410 1.00 70.44 103 ALA A N 1
ATOM 780 C CA . ALA A 1 103 ? 22.606 6.233 1.926 1.00 70.44 103 ALA A CA 1
ATOM 781 C C . ALA A 1 103 ? 23.295 4.946 2.400 1.00 70.44 103 ALA A C 1
ATOM 783 O O . ALA A 1 103 ? 24.097 4.386 1.664 1.00 70.44 103 ALA A O 1
ATOM 784 N N . LEU A 1 104 ? 22.967 4.439 3.591 1.00 71.88 104 LEU A N 1
ATOM 785 C CA . LEU A 1 104 ? 23.595 3.249 4.181 1.00 71.88 104 LEU A CA 1
ATOM 786 C C . LEU A 1 104 ? 23.469 1.977 3.312 1.00 71.88 104 LEU A C 1
ATOM 788 O O . LEU A 1 104 ? 24.500 1.372 3.012 1.00 71.88 104 LEU A O 1
ATOM 792 N N . PRO A 1 105 ? 22.270 1.588 2.832 1.00 73.69 105 PRO A N 1
ATOM 793 C CA . PRO A 1 105 ? 22.118 0.465 1.906 1.00 73.69 105 PRO A CA 1
ATOM 794 C C . PRO A 1 105 ? 22.815 0.701 0.562 1.00 73.69 105 PRO A C 1
ATOM 796 O O . PRO A 1 105 ? 23.371 -0.232 -0.011 1.00 73.69 105 PRO A O 1
ATOM 799 N N . ALA A 1 106 ? 22.820 1.945 0.069 1.00 69.81 106 ALA A N 1
ATOM 800 C CA . ALA A 1 106 ? 23.479 2.304 -1.185 1.00 69.81 106 ALA A CA 1
ATOM 801 C C . ALA A 1 106 ? 25.009 2.217 -1.072 1.00 69.81 106 ALA A C 1
ATOM 803 O O . ALA A 1 106 ? 25.659 1.703 -1.974 1.00 69.81 106 ALA A O 1
ATOM 804 N N . VAL A 1 107 ? 25.584 2.652 0.051 1.00 74.38 107 VAL A N 1
ATOM 805 C CA . VAL A 1 107 ? 27.018 2.529 0.347 1.00 74.38 107 VAL A CA 1
ATOM 806 C C . VAL A 1 107 ? 27.396 1.062 0.531 1.00 74.38 107 VAL A C 1
ATOM 808 O O . VAL A 1 107 ? 28.362 0.610 -0.073 1.00 74.38 107 VAL A O 1
ATOM 811 N N . PHE A 1 108 ? 26.612 0.293 1.290 1.00 73.88 108 PHE A N 1
ATOM 812 C CA . PHE A 1 108 ? 26.851 -1.141 1.463 1.00 73.88 108 PHE A CA 1
ATOM 813 C C . PHE A 1 108 ? 26.774 -1.895 0.127 1.00 73.88 108 PHE A C 1
ATOM 815 O O . PHE A 1 108 ? 27.647 -2.702 -0.185 1.00 73.88 108 PHE A O 1
ATOM 822 N N . GLY A 1 109 ? 25.784 -1.571 -0.709 1.00 72.00 109 GLY A N 1
ATOM 823 C CA . GLY A 1 109 ? 25.654 -2.116 -2.057 1.00 72.00 109 GLY A CA 1
ATOM 824 C C . GLY A 1 109 ? 26.791 -1.694 -2.991 1.00 72.00 109 GLY A C 1
ATOM 825 O O . GLY A 1 109 ? 27.298 -2.526 -3.736 1.00 72.00 109 GLY A O 1
ATOM 826 N N . ALA A 1 110 ? 27.248 -0.441 -2.919 1.00 75.38 110 ALA A N 1
ATOM 827 C CA . ALA A 1 110 ? 28.383 0.049 -3.704 1.00 75.38 110 ALA A CA 1
ATOM 828 C C . ALA A 1 110 ? 29.698 -0.637 -3.308 1.00 75.38 110 ALA A C 1
ATOM 830 O O . ALA A 1 110 ? 30.514 -0.931 -4.178 1.00 75.38 110 ALA A O 1
ATOM 831 N N . VAL A 1 111 ? 29.891 -0.920 -2.016 1.00 79.06 111 VAL A N 1
ATOM 832 C CA . VAL A 1 111 ? 31.055 -1.657 -1.504 1.00 79.06 111 VAL A CA 1
ATOM 833 C C . VAL A 1 111 ? 30.998 -3.132 -1.908 1.00 79.06 111 VAL A C 1
ATOM 835 O O . VAL A 1 111 ? 32.014 -3.686 -2.311 1.00 79.06 111 VAL A O 1
ATOM 838 N N . ALA A 1 112 ? 29.824 -3.766 -1.840 1.00 79.81 112 ALA A N 1
ATOM 839 C CA . ALA A 1 112 ? 29.674 -5.192 -2.130 1.00 79.81 112 ALA A CA 1
ATOM 840 C C . ALA A 1 112 ? 29.685 -5.527 -3.633 1.00 79.81 112 ALA A C 1
ATOM 842 O O . ALA A 1 112 ? 30.221 -6.559 -4.028 1.00 79.81 112 ALA A O 1
ATOM 843 N N . LEU A 1 113 ? 29.076 -4.681 -4.470 1.00 78.31 113 LEU A N 1
ATOM 844 C CA . LEU A 1 113 ? 28.833 -4.958 -5.894 1.00 78.31 113 LEU A CA 1
ATOM 845 C C . LEU A 1 113 ? 29.668 -4.075 -6.836 1.00 78.31 113 LEU A C 1
ATOM 847 O O . LEU A 1 113 ? 29.635 -4.263 -8.054 1.00 78.31 113 LEU A O 1
ATOM 851 N N . GLY A 1 114 ? 30.381 -3.082 -6.299 1.00 84.31 114 GLY A N 1
ATOM 852 C CA . GLY A 1 114 ? 30.951 -1.988 -7.083 1.00 84.31 114 GLY A CA 1
ATOM 853 C C . GLY A 1 114 ? 29.875 -1.028 -7.613 1.00 84.31 114 GLY A C 1
ATOM 854 O O . GLY A 1 114 ? 28.684 -1.339 -7.650 1.00 84.31 114 GLY A O 1
ATOM 855 N N . GLY A 1 115 ? 30.285 0.162 -8.068 1.00 81.38 115 GLY A N 1
ATOM 856 C CA . GLY A 1 115 ? 29.344 1.184 -8.559 1.00 81.38 115 GLY A CA 1
ATOM 857 C C . GLY A 1 115 ? 28.504 0.724 -9.760 1.00 81.38 115 GLY A C 1
ATOM 858 O O . GLY A 1 115 ? 27.302 0.979 -9.815 1.00 81.38 115 GLY A O 1
ATOM 859 N N . VAL A 1 116 ? 29.113 -0.017 -10.692 1.00 83.19 116 VAL A N 1
ATOM 860 C CA . VAL A 1 116 ? 28.427 -0.551 -11.882 1.00 83.19 116 VAL A CA 1
ATOM 861 C C . VAL A 1 116 ? 27.468 -1.687 -11.515 1.00 83.19 116 VAL A C 1
ATOM 863 O O . VAL A 1 116 ? 26.367 -1.750 -12.065 1.00 83.19 116 VAL A O 1
ATOM 866 N N . GLY A 1 117 ? 27.847 -2.560 -10.575 1.00 82.69 117 GLY A N 1
ATOM 867 C CA . GLY A 1 117 ? 26.989 -3.650 -10.107 1.00 82.69 117 GLY A CA 1
ATOM 868 C C . GLY A 1 117 ? 25.784 -3.138 -9.319 1.00 82.69 117 GLY A C 1
ATOM 869 O O . GLY A 1 117 ? 24.663 -3.581 -9.563 1.00 82.69 117 GLY A O 1
ATOM 870 N N . LEU A 1 118 ? 25.985 -2.138 -8.452 1.00 83.50 118 LEU A N 1
ATOM 871 C CA . LEU A 1 118 ? 24.891 -1.460 -7.754 1.00 83.50 118 LEU A CA 1
ATOM 872 C C . LEU A 1 118 ? 23.903 -0.828 -8.741 1.00 83.50 118 LEU A C 1
ATOM 874 O O . LEU A 1 118 ? 22.696 -1.002 -8.589 1.00 83.50 118 LEU A O 1
ATOM 878 N N . TRP A 1 119 ? 24.402 -0.121 -9.760 1.00 84.56 119 TRP A N 1
ATOM 879 C CA . TRP A 1 119 ? 23.546 0.491 -10.776 1.00 84.56 119 TRP A CA 1
ATOM 880 C C . TRP A 1 119 ? 22.683 -0.546 -11.504 1.00 84.56 119 TRP A C 1
ATOM 882 O O . TRP A 1 119 ? 21.470 -0.371 -11.590 1.00 84.56 119 TRP A O 1
ATOM 892 N N . HIS A 1 120 ? 23.280 -1.650 -11.968 1.00 85.88 120 HIS A N 1
ATOM 893 C CA . HIS A 1 120 ? 22.531 -2.722 -12.630 1.00 85.88 120 HIS A CA 1
ATOM 894 C C . HIS A 1 120 ? 21.494 -3.353 -11.697 1.00 85.88 120 HIS A C 1
ATOM 896 O O . HIS A 1 120 ? 20.352 -3.546 -12.105 1.00 85.88 120 HIS A O 1
ATOM 902 N N . ALA A 1 121 ? 21.853 -3.628 -10.440 1.00 84.44 121 ALA A N 1
ATOM 903 C CA . ALA A 1 121 ? 20.926 -4.192 -9.462 1.00 84.44 121 ALA A CA 1
ATOM 904 C C . ALA A 1 121 ? 19.724 -3.266 -9.204 1.00 84.44 121 ALA A C 1
ATOM 906 O O . ALA A 1 121 ? 18.580 -3.721 -9.214 1.00 84.44 121 ALA A O 1
ATOM 907 N N . LEU A 1 122 ? 19.969 -1.961 -9.033 1.00 85.12 122 LEU A N 1
ATOM 908 C CA . LEU A 1 122 ? 18.910 -0.962 -8.867 1.00 85.12 122 LEU A CA 1
ATOM 909 C C . LEU A 1 122 ? 18.029 -0.863 -10.114 1.00 85.12 122 LEU A C 1
ATOM 911 O O . LEU A 1 122 ? 16.805 -0.850 -10.000 1.00 85.12 122 LEU A O 1
ATOM 915 N N . TRP A 1 123 ? 18.642 -0.828 -11.298 1.00 84.81 123 TRP A N 1
ATOM 916 C CA . TRP A 1 123 ? 17.929 -0.739 -12.568 1.00 84.81 123 TRP A CA 1
ATOM 917 C C . TRP A 1 123 ? 17.021 -1.952 -12.803 1.00 84.81 123 TRP A C 1
ATOM 919 O O . TRP A 1 123 ? 15.837 -1.791 -13.100 1.00 84.81 123 TRP A O 1
ATOM 929 N N . HIS A 1 124 ? 17.535 -3.167 -12.593 1.00 86.50 124 HIS A N 1
ATOM 930 C CA . HIS A 1 124 ? 16.745 -4.392 -12.706 1.00 86.50 124 HIS A CA 1
ATOM 931 C C . HIS A 1 124 ? 15.628 -4.456 -11.661 1.00 86.50 124 HIS A C 1
ATOM 933 O O . HIS A 1 124 ? 14.504 -4.811 -12.008 1.00 86.50 124 HIS A O 1
ATOM 939 N N . GLY A 1 125 ? 15.895 -4.046 -10.418 1.00 85.62 125 GLY A N 1
ATOM 940 C CA . GLY A 1 125 ? 14.873 -3.992 -9.373 1.00 85.62 125 GLY A CA 1
ATOM 941 C C . GLY A 1 125 ? 13.745 -3.002 -9.681 1.00 85.62 125 GLY A C 1
ATOM 942 O O . GLY A 1 125 ? 12.580 -3.307 -9.439 1.00 85.62 125 GLY A O 1
ATOM 943 N N . LEU A 1 126 ? 14.058 -1.833 -10.256 1.00 85.25 126 LEU A N 1
ATOM 944 C CA . LEU A 1 126 ? 13.046 -0.848 -10.663 1.00 85.25 126 LEU A CA 1
ATOM 945 C C . LEU A 1 126 ? 12.184 -1.326 -11.839 1.00 85.25 126 LEU A C 1
ATOM 947 O O . LEU A 1 126 ? 11.020 -0.926 -11.951 1.00 85.25 126 LEU A O 1
ATOM 951 N N . LEU A 1 127 ? 12.747 -2.136 -12.733 1.00 87.25 127 LEU A N 1
ATOM 952 C CA . LEU A 1 127 ? 12.043 -2.666 -13.899 1.00 87.25 127 LEU A CA 1
ATOM 953 C C . LEU A 1 127 ? 11.292 -3.972 -13.615 1.00 87.25 127 LEU A C 1
ATOM 955 O O . LEU A 1 127 ? 10.416 -4.327 -14.397 1.00 87.25 127 LEU A O 1
ATOM 959 N N . ASP A 1 128 ? 11.564 -4.649 -12.500 1.00 90.62 128 ASP A N 1
ATOM 960 C CA . ASP A 1 128 ? 10.855 -5.871 -12.123 1.00 90.62 128 ASP A CA 1
ATOM 961 C C . ASP A 1 128 ? 9.396 -5.576 -11.731 1.00 90.62 128 ASP A C 1
ATOM 963 O O . ASP A 1 128 ? 9.091 -4.988 -10.687 1.00 90.62 128 ASP A O 1
ATOM 967 N N . ASP A 1 129 ? 8.471 -6.019 -12.581 1.00 91.31 129 ASP A N 1
ATOM 968 C CA . ASP A 1 129 ? 7.036 -5.851 -12.372 1.00 91.31 129 ASP A CA 1
ATOM 969 C C . ASP A 1 129 ? 6.520 -6.582 -11.128 1.00 91.31 129 ASP A C 1
ATOM 971 O O . ASP A 1 129 ? 5.579 -6.105 -10.495 1.00 91.31 129 ASP A O 1
ATOM 975 N N . ARG A 1 130 ? 7.111 -7.722 -10.746 1.00 91.56 130 ARG A N 1
ATOM 976 C CA . ARG A 1 130 ? 6.665 -8.475 -9.562 1.00 91.56 130 ARG A CA 1
ATOM 977 C C . ARG A 1 130 ? 7.027 -7.735 -8.283 1.00 91.56 130 ARG A C 1
ATOM 979 O O . ARG A 1 130 ? 6.203 -7.646 -7.367 1.00 91.56 130 ARG A O 1
ATOM 986 N N . LEU A 1 131 ? 8.235 -7.173 -8.236 1.00 89.31 131 LEU A N 1
ATOM 987 C CA . LEU A 1 131 ? 8.658 -6.310 -7.135 1.00 89.31 131 LEU A CA 1
ATOM 988 C C . LEU A 1 131 ? 7.795 -5.050 -7.081 1.00 89.31 131 LEU A C 1
ATOM 990 O O . LEU A 1 131 ? 7.310 -4.701 -6.007 1.00 89.31 131 LEU A O 1
ATOM 994 N N . ALA A 1 132 ? 7.522 -4.422 -8.227 1.00 91.12 132 ALA A N 1
ATOM 995 C CA . ALA A 1 132 ? 6.674 -3.236 -8.288 1.00 91.12 132 ALA A CA 1
ATOM 996 C C . ALA A 1 132 ? 5.246 -3.500 -7.782 1.00 91.12 132 ALA A C 1
ATOM 998 O O . ALA A 1 132 ? 4.753 -2.755 -6.940 1.00 91.12 132 ALA A O 1
ATOM 999 N N . VAL A 1 133 ? 4.605 -4.589 -8.220 1.00 93.44 133 VAL A N 1
ATOM 1000 C CA . VAL A 1 133 ? 3.274 -5.003 -7.735 1.00 93.44 133 VAL A CA 1
ATOM 1001 C C . VAL A 1 133 ? 3.298 -5.288 -6.228 1.00 93.44 133 VAL A C 1
ATOM 1003 O O . VAL A 1 133 ? 2.408 -4.859 -5.498 1.00 93.44 133 VAL A O 1
ATOM 1006 N N . THR A 1 134 ? 4.351 -5.930 -5.716 1.00 93.62 134 THR A N 1
ATOM 1007 C CA . THR A 1 134 ? 4.487 -6.206 -4.274 1.00 93.62 134 THR A CA 1
ATOM 1008 C C . THR A 1 134 ? 4.647 -4.925 -3.448 1.00 93.62 134 THR A C 1
ATOM 1010 O O . THR A 1 134 ? 4.011 -4.763 -2.401 1.00 93.62 134 THR A O 1
ATOM 1013 N N . VAL A 1 135 ? 5.472 -3.987 -3.922 1.00 93.12 135 VAL A N 1
ATOM 1014 C CA . VAL A 1 135 ? 5.672 -2.673 -3.291 1.00 93.12 135 VAL A CA 1
ATOM 1015 C C . VAL A 1 135 ? 4.380 -1.857 -3.328 1.00 93.12 135 VAL A C 1
ATOM 1017 O O . VAL A 1 135 ? 3.994 -1.290 -2.305 1.00 93.12 135 VAL A O 1
ATOM 1020 N N . ASN A 1 136 ? 3.677 -1.853 -4.462 1.00 94.00 136 ASN A N 1
ATOM 1021 C CA . ASN A 1 13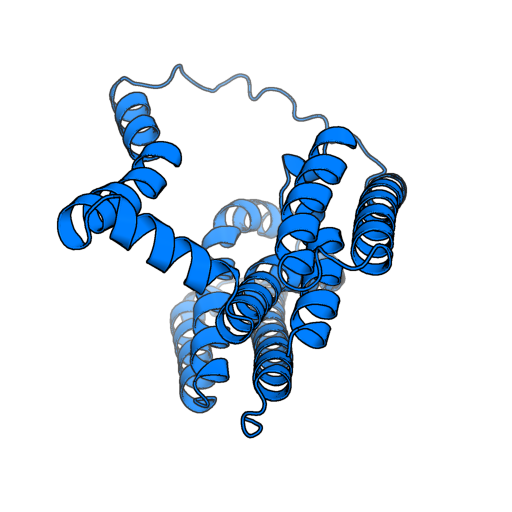6 ? 2.376 -1.208 -4.621 1.00 94.00 136 ASN A CA 1
ATOM 1022 C C . ASN A 1 136 ? 1.349 -1.793 -3.644 1.00 94.00 136 ASN A C 1
ATOM 1024 O O . ASN A 1 136 ? 0.733 -1.047 -2.886 1.00 94.00 136 ASN A O 1
ATOM 1028 N N . GLY A 1 137 ? 1.225 -3.120 -3.578 1.00 94.69 137 GLY A N 1
ATOM 1029 C CA . GLY A 1 137 ? 0.339 -3.803 -2.637 1.00 94.69 137 GLY A CA 1
ATOM 1030 C C . GLY A 1 137 ? 0.656 -3.477 -1.174 1.00 94.69 137 GLY A C 1
ATOM 1031 O O . GLY A 1 137 ? -0.249 -3.199 -0.387 1.00 94.69 137 GLY A O 1
ATOM 1032 N N . THR A 1 138 ? 1.940 -3.414 -0.814 1.00 94.62 138 THR A N 1
ATOM 1033 C CA . THR A 1 138 ? 2.372 -3.033 0.541 1.00 94.62 138 THR A CA 1
ATOM 1034 C C . THR A 1 138 ? 2.002 -1.580 0.852 1.00 94.62 138 THR A C 1
ATOM 1036 O O . THR A 1 138 ? 1.431 -1.286 1.904 1.00 94.62 138 THR A O 1
ATOM 1039 N N . ALA A 1 139 ? 2.282 -0.657 -0.072 1.00 93.56 139 ALA A N 1
ATOM 1040 C CA . ALA A 1 139 ? 1.930 0.753 0.069 1.00 93.56 139 ALA A CA 1
ATOM 1041 C C . ALA A 1 139 ? 0.408 0.955 0.170 1.00 93.56 139 ALA A C 1
ATOM 1043 O O . ALA A 1 139 ? -0.059 1.726 1.012 1.00 93.56 139 ALA A O 1
ATOM 1044 N N . ALA A 1 140 ? -0.370 0.224 -0.632 1.00 94.12 140 ALA A N 1
ATOM 1045 C CA . ALA A 1 140 ? -1.825 0.211 -0.568 1.00 94.12 140 ALA A CA 1
ATOM 1046 C C . ALA A 1 140 ? -2.312 -0.255 0.812 1.00 94.12 140 ALA A C 1
ATOM 1048 O O . ALA A 1 140 ? -3.071 0.459 1.466 1.00 94.12 140 ALA A O 1
ATOM 1049 N N . ALA A 1 141 ? -1.824 -1.397 1.302 1.00 94.81 141 ALA A N 1
ATOM 1050 C CA . ALA A 1 141 ? -2.246 -1.950 2.585 1.00 94.81 141 ALA A CA 1
ATOM 1051 C C . ALA A 1 141 ? -1.923 -0.999 3.748 1.00 94.81 141 ALA A C 1
ATOM 1053 O O . ALA A 1 141 ? -2.769 -0.749 4.604 1.00 94.81 141 ALA A O 1
ATOM 1054 N N . VAL A 1 142 ? -0.720 -0.420 3.769 1.00 92.06 142 VAL A N 1
ATOM 1055 C CA . VAL A 1 142 ? -0.253 0.421 4.880 1.00 92.06 142 VAL A CA 1
ATOM 1056 C C . VAL A 1 142 ? -0.890 1.810 4.859 1.00 92.06 142 VAL A C 1
ATOM 1058 O O . VAL A 1 142 ? -1.452 2.249 5.873 1.00 92.06 142 VAL A O 1
ATOM 1061 N N . PHE A 1 143 ? -0.804 2.504 3.722 1.00 88.94 143 PHE A N 1
ATOM 1062 C CA . PHE A 1 143 ? -1.175 3.915 3.610 1.00 88.94 143 PHE A CA 1
ATOM 1063 C C . PHE A 1 143 ? -2.641 4.086 3.228 1.00 88.94 143 PHE A C 1
ATOM 1065 O O . PHE A 1 143 ? -3.403 4.683 3.994 1.00 88.94 143 PHE A O 1
ATOM 1072 N N . VAL A 1 144 ? -3.061 3.513 2.094 1.00 89.00 144 VAL A N 1
ATOM 1073 C CA . VAL A 1 144 ? -4.463 3.592 1.652 1.00 89.00 144 VAL A CA 1
ATOM 1074 C C . VAL A 1 144 ? -5.363 2.869 2.649 1.00 89.00 144 VAL A C 1
ATOM 1076 O O . VAL A 1 144 ? -6.406 3.399 3.024 1.00 89.00 144 VAL A O 1
ATOM 1079 N N . GLY A 1 145 ? -4.922 1.734 3.195 1.00 87.44 145 GLY A N 1
ATOM 1080 C CA . GLY A 1 145 ? -5.656 1.053 4.253 1.00 87.44 145 GLY A CA 1
ATOM 1081 C C . GLY A 1 145 ? -5.792 1.878 5.529 1.00 87.44 145 GLY A C 1
ATOM 1082 O O . GLY A 1 145 ? -6.820 1.799 6.198 1.00 87.44 145 GLY A O 1
ATOM 1083 N N . GLY A 1 146 ? -4.833 2.760 5.825 1.00 86.50 146 GLY A N 1
ATOM 1084 C CA . GLY A 1 146 ? -4.965 3.752 6.892 1.00 86.50 146 GLY A CA 1
ATOM 1085 C C . GLY A 1 146 ? -6.026 4.803 6.633 1.00 86.50 146 GLY A C 1
ATOM 1086 O O . GLY A 1 146 ? -6.782 5.135 7.545 1.00 86.50 146 GLY A O 1
ATOM 1087 N N . LEU A 1 147 ? -6.117 5.280 5.393 1.00 84.25 147 LEU A N 1
ATOM 1088 C CA . LEU A 1 147 ? -7.170 6.196 4.975 1.00 84.25 147 LEU A CA 1
ATOM 1089 C C . LEU A 1 147 ? -8.548 5.530 5.085 1.00 84.25 147 LEU A C 1
ATOM 1091 O O . LEU A 1 147 ? -9.437 6.087 5.723 1.00 84.25 147 LEU A O 1
ATOM 1095 N N . VAL A 1 148 ? -8.705 4.323 4.531 1.00 87.50 148 VAL A N 1
ATOM 1096 C CA . VAL A 1 148 ? -9.966 3.558 4.552 1.00 87.50 148 VAL A CA 1
ATOM 1097 C C . VAL A 1 148 ? -10.399 3.248 5.981 1.00 87.50 148 VAL A C 1
ATOM 1099 O O . VAL A 1 148 ? -11.532 3.542 6.353 1.00 87.50 148 VAL A O 1
ATOM 1102 N N . THR A 1 149 ? -9.485 2.734 6.806 1.00 87.12 149 THR A N 1
ATOM 1103 C CA . THR A 1 149 ? -9.750 2.466 8.226 1.00 87.12 149 THR A CA 1
ATOM 1104 C C . THR A 1 149 ? -10.184 3.759 8.921 1.00 87.12 149 THR A C 1
ATOM 1106 O O . THR A 1 149 ? -11.242 3.805 9.535 1.00 87.12 149 THR A O 1
ATOM 1109 N N . GLY A 1 150 ? -9.455 4.864 8.737 1.00 83.06 150 GLY A N 1
ATOM 1110 C CA . GLY A 1 150 ? -9.827 6.160 9.311 1.00 83.06 150 GLY A CA 1
ATOM 1111 C C . GLY A 1 150 ? -11.214 6.662 8.883 1.00 83.06 150 GLY A C 1
ATOM 1112 O O . GLY A 1 150 ? -11.924 7.250 9.697 1.00 83.06 150 GLY A O 1
ATOM 1113 N N . LEU A 1 151 ? -11.628 6.414 7.637 1.00 83.00 151 LEU A N 1
ATOM 1114 C CA . LEU A 1 151 ? -12.976 6.735 7.155 1.00 83.00 151 LEU A CA 1
ATOM 1115 C C . LEU A 1 151 ? -14.051 5.863 7.813 1.00 83.00 151 LEU A C 1
ATOM 1117 O O . LEU A 1 151 ? -15.104 6.385 8.174 1.00 83.00 151 LEU A O 1
ATOM 1121 N N . ILE A 1 152 ? -13.778 4.570 8.009 1.00 86.19 152 ILE A N 1
ATOM 1122 C CA . ILE A 1 152 ? -14.687 3.650 8.705 1.00 86.19 152 ILE A CA 1
ATOM 1123 C C . ILE A 1 152 ? -14.875 4.110 10.150 1.00 86.19 152 ILE A C 1
ATOM 1125 O O . ILE A 1 152 ? -16.005 4.360 10.562 1.00 86.19 152 ILE A O 1
ATOM 1129 N N . LEU A 1 153 ? -13.787 4.311 10.904 1.00 84.00 153 LEU A N 1
ATOM 1130 C CA . LEU A 1 153 ? -13.886 4.695 12.316 1.00 84.00 153 LEU A CA 1
ATOM 1131 C C . LEU A 1 153 ? -14.540 6.067 12.516 1.00 84.00 153 LEU A C 1
ATOM 1133 O O . LEU A 1 153 ? -15.228 6.262 13.512 1.00 84.00 153 LEU A O 1
ATOM 1137 N N . ARG A 1 154 ? -14.408 7.001 11.564 1.00 80.12 154 ARG A N 1
ATOM 1138 C CA . ARG A 1 154 ? -15.112 8.298 11.607 1.00 80.12 154 ARG A CA 1
ATOM 1139 C C . ARG A 1 154 ? -16.633 8.169 11.679 1.00 80.12 154 ARG A C 1
ATOM 1141 O O . ARG A 1 154 ? -17.293 9.065 12.196 1.00 80.12 154 ARG A O 1
ATOM 1148 N N . ARG A 1 155 ? -17.199 7.076 11.162 1.00 77.69 155 ARG A N 1
ATOM 1149 C CA . ARG A 1 155 ? -18.641 6.812 11.235 1.00 77.69 155 ARG A CA 1
ATOM 1150 C C . ARG A 1 155 ? -19.085 6.349 12.626 1.00 77.69 155 ARG A C 1
ATOM 1152 O O . ARG A 1 155 ? -20.246 6.529 12.964 1.00 77.69 155 ARG A O 1
ATOM 1159 N N . PHE A 1 156 ? -18.159 5.807 13.415 1.00 74.00 156 PHE A N 1
ATOM 1160 C CA . PHE A 1 156 ? -18.393 5.312 14.774 1.00 74.00 156 PHE A CA 1
ATOM 1161 C C . PHE A 1 156 ? -17.873 6.279 15.853 1.00 74.00 156 PHE A C 1
ATOM 1163 O O . PHE A 1 156 ? -18.270 6.198 17.010 1.00 74.00 156 PHE A O 1
ATOM 1170 N N . SER A 1 157 ? -17.036 7.258 15.484 1.00 63.47 157 SER A N 1
ATOM 1171 C CA . SER A 1 157 ? -16.450 8.233 16.415 1.00 63.47 157 SER A CA 1
ATOM 1172 C C . SER A 1 157 ? -17.447 9.232 17.013 1.00 63.47 157 SER A C 1
ATOM 1174 O O . SER A 1 157 ? -17.067 9.995 17.897 1.00 63.47 157 SER A O 1
ATOM 1176 N N . SER A 1 158 ? -18.713 9.242 16.577 1.00 53.75 158 SER A N 1
ATOM 1177 C CA . SER A 1 158 ? -19.769 10.039 17.222 1.00 53.75 158 SER A CA 1
ATOM 1178 C C . SER A 1 158 ? -20.043 9.615 18.671 1.00 53.75 158 SER A C 1
ATOM 1180 O O . SER A 1 158 ? -20.705 10.353 19.390 1.00 53.75 158 SER A O 1
ATOM 1182 N N . VAL A 1 159 ? -19.516 8.461 19.102 1.00 53.78 159 VAL A N 1
ATOM 1183 C CA . VAL A 1 159 ? -19.708 7.890 20.444 1.00 53.78 159 VAL A CA 1
ATOM 1184 C C . VAL A 1 159 ? -18.523 8.168 21.394 1.00 53.78 159 VAL A C 1
ATOM 1186 O O . VAL A 1 159 ? -18.629 7.900 22.583 1.00 53.78 159 VAL A O 1
ATOM 1189 N N . THR A 1 160 ? -17.396 8.751 20.951 1.00 53.50 160 THR A N 1
ATOM 1190 C CA . THR A 1 160 ? -16.198 8.884 21.819 1.00 53.50 160 THR A CA 1
ATOM 1191 C C . THR A 1 160 ? -15.469 10.220 21.627 1.00 53.50 160 THR A C 1
ATOM 1193 O O . THR A 1 160 ? -14.502 10.336 20.872 1.00 53.50 160 THR A O 1
ATOM 1196 N N . ILE A 1 161 ? -15.940 11.266 22.313 1.00 45.03 161 ILE A N 1
ATOM 1197 C CA . ILE A 1 161 ? -15.408 12.635 22.206 1.00 45.03 161 ILE A CA 1
ATOM 1198 C C . ILE A 1 161 ? -14.151 12.819 23.085 1.00 45.03 161 ILE A C 1
ATOM 1200 O O . ILE A 1 161 ? -14.090 12.396 24.236 1.00 45.03 161 ILE A O 1
ATOM 1204 N N . GLY A 1 162 ? -13.133 13.499 22.543 1.00 47.62 162 GLY A N 1
ATOM 1205 C CA . GLY A 1 162 ? -12.026 14.111 23.296 1.00 47.62 162 GLY A CA 1
ATOM 1206 C C . GLY A 1 162 ? -10.768 13.251 23.464 1.00 47.62 162 GLY A C 1
ATOM 1207 O O . GLY A 1 162 ? -9.696 13.648 23.009 1.00 47.62 162 GLY A O 1
ATOM 1208 N N . ARG A 1 163 ? -10.873 12.064 24.080 1.00 45.56 163 ARG A N 1
ATOM 1209 C CA . ARG A 1 163 ? -9.695 11.221 24.403 1.00 45.56 163 ARG A CA 1
ATOM 1210 C C . ARG A 1 163 ? -9.202 10.358 23.240 1.00 45.56 163 ARG A C 1
ATOM 1212 O O . ARG A 1 163 ? -7.992 10.243 23.046 1.00 45.56 163 ARG A O 1
ATOM 1219 N N . ALA A 1 164 ? -10.107 9.826 22.413 1.00 46.06 164 ALA A N 1
ATOM 1220 C CA . ALA A 1 164 ? -9.737 9.041 21.232 1.00 46.06 164 ALA A CA 1
ATOM 1221 C C . ALA A 1 164 ? -8.875 9.865 20.253 1.00 46.06 164 ALA A C 1
ATOM 1223 O O . ALA A 1 164 ? -7.851 9.388 19.773 1.00 46.06 164 ALA A O 1
ATOM 1224 N N . GLN A 1 165 ? -9.211 11.144 20.042 1.00 41.66 165 GLN A N 1
ATOM 1225 C CA . GLN A 1 165 ? -8.473 12.063 19.163 1.00 41.66 165 GLN A CA 1
ATOM 1226 C C . GLN A 1 165 ? -7.012 12.291 19.608 1.00 41.66 165 GLN A C 1
ATOM 1228 O O . GLN A 1 165 ? -6.126 12.387 18.758 1.00 41.66 165 GLN A O 1
ATOM 1233 N N . ALA A 1 166 ? -6.751 12.343 20.921 1.00 35.78 166 ALA A N 1
ATOM 1234 C CA . ALA A 1 166 ? -5.413 12.540 21.488 1.00 35.78 166 ALA A CA 1
ATOM 1235 C C . ALA A 1 166 ? -4.532 11.278 21.380 1.00 35.78 166 ALA A C 1
ATOM 1237 O O . ALA A 1 166 ? -3.336 11.377 21.112 1.00 35.78 166 ALA A O 1
ATOM 1238 N N . VAL A 1 167 ? -5.125 10.084 21.498 1.00 42.97 167 VAL A N 1
ATOM 1239 C CA . VAL A 1 167 ? -4.429 8.794 21.314 1.00 42.97 167 VAL A CA 1
ATOM 1240 C C . VAL A 1 167 ? -4.139 8.511 19.826 1.00 42.97 167 VAL A C 1
ATOM 1242 O O . VAL A 1 167 ? -3.119 7.909 19.482 1.00 42.97 167 VAL A O 1
ATOM 1245 N N . LEU A 1 168 ? -4.986 8.999 18.913 1.00 43.69 168 LEU A N 1
ATOM 1246 C CA . LEU A 1 168 ? -4.892 8.746 17.466 1.00 43.69 168 LEU A CA 1
ATOM 1247 C C . LEU A 1 168 ? -3.698 9.423 16.772 1.00 43.69 168 LEU A C 1
ATOM 1249 O O . LEU A 1 168 ? -3.211 8.903 15.768 1.00 43.69 168 LEU A O 1
ATOM 1253 N N . GLY A 1 169 ? -3.169 10.526 17.315 1.00 45.41 169 GLY A N 1
ATOM 1254 C CA . GLY A 1 169 ? -1.912 11.113 16.830 1.00 45.41 169 GLY A CA 1
ATOM 1255 C C . GLY A 1 169 ? -0.698 10.199 17.059 1.00 45.41 169 GLY A C 1
ATOM 1256 O O . GLY A 1 169 ? 0.218 10.172 16.238 1.00 45.41 169 GLY A O 1
ATOM 1257 N N . ALA A 1 170 ? -0.729 9.394 18.128 1.00 44.50 170 ALA A N 1
ATOM 1258 C CA . ALA A 1 170 ? 0.350 8.494 18.540 1.00 44.50 170 ALA A CA 1
ATOM 1259 C C . ALA A 1 170 ? 0.223 7.063 17.968 1.00 44.50 170 ALA A C 1
ATOM 1261 O O . ALA A 1 170 ? 1.220 6.353 17.852 1.00 44.50 170 ALA A O 1
ATOM 1262 N N . GLY A 1 171 ? -0.976 6.636 17.551 1.00 56.12 171 GLY A N 1
ATOM 1263 C CA . GLY A 1 171 ? -1.246 5.279 17.044 1.00 56.12 171 GLY A CA 1
ATOM 1264 C C . GLY A 1 171 ? -0.904 5.019 15.568 1.00 56.12 171 GLY A C 1
ATOM 1265 O O . GLY A 1 171 ? -1.051 3.891 15.099 1.00 56.12 171 GLY A O 1
ATOM 1266 N N . THR A 1 172 ? -0.450 6.030 14.816 1.00 68.38 172 THR A N 1
ATOM 1267 C CA . THR A 1 172 ? -0.217 5.897 13.361 1.00 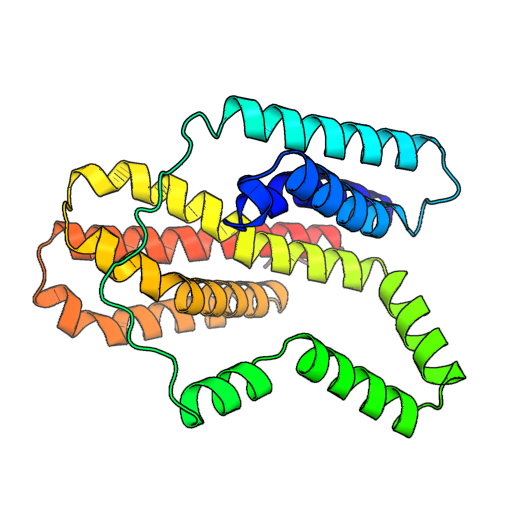68.38 172 THR A CA 1
ATOM 1268 C C . THR A 1 172 ? 0.881 4.879 13.042 1.00 68.38 172 THR A C 1
ATOM 1270 O O . THR A 1 172 ? 0.710 4.057 12.144 1.00 68.38 172 THR A O 1
ATOM 1273 N N . LEU A 1 173 ? 1.980 4.888 13.807 1.00 75.19 173 LEU A N 1
ATOM 1274 C CA . LEU A 1 173 ? 3.095 3.960 13.601 1.00 75.19 173 LEU A CA 1
ATOM 1275 C C . LEU A 1 173 ? 2.701 2.516 13.936 1.00 75.19 173 LEU A C 1
ATOM 1277 O O . LEU A 1 173 ? 3.008 1.610 13.168 1.00 75.19 173 LEU A O 1
ATOM 1281 N N . LEU A 1 174 ? 1.978 2.310 15.043 1.00 82.50 174 LEU A N 1
ATOM 1282 C CA . LEU A 1 174 ? 1.482 0.985 15.422 1.00 82.50 174 LEU A CA 1
ATOM 1283 C C . LEU A 1 174 ? 0.551 0.423 14.339 1.00 82.50 174 LEU A C 1
ATOM 1285 O O . LEU A 1 174 ? 0.726 -0.711 13.908 1.00 82.50 174 LEU A O 1
ATOM 1289 N N . GLY A 1 175 ? -0.368 1.246 13.825 1.00 84.69 175 GLY A N 1
ATOM 1290 C CA . GLY A 1 175 ? -1.248 0.846 12.727 1.00 84.69 175 GLY A CA 1
ATOM 1291 C C . GLY A 1 175 ? -0.497 0.515 11.431 1.00 84.69 175 GLY A C 1
ATOM 1292 O O . GLY A 1 175 ? -0.910 -0.385 10.703 1.00 84.69 175 GLY A O 1
ATOM 1293 N N . TRP A 1 176 ? 0.614 1.198 11.128 1.00 88.75 176 TRP A N 1
ATOM 1294 C CA . TRP A 1 176 ? 1.466 0.834 9.989 1.00 88.75 176 TRP A CA 1
ATOM 1295 C C . TRP A 1 176 ? 2.129 -0.529 10.186 1.00 88.75 176 TRP A C 1
ATOM 1297 O O . TRP A 1 176 ? 2.081 -1.350 9.272 1.00 88.75 176 TRP A O 1
ATOM 1307 N N . LEU A 1 177 ? 2.683 -0.791 11.374 1.00 90.12 177 LEU A N 1
ATOM 1308 C CA . LEU A 1 177 ? 3.315 -2.072 11.699 1.00 90.12 177 LEU A CA 1
ATOM 1309 C C . LEU A 1 177 ? 2.324 -3.236 11.614 1.00 90.12 177 LEU A C 1
ATOM 1311 O O . LEU A 1 177 ? 2.637 -4.268 11.030 1.00 90.12 177 LEU A O 1
ATOM 1315 N N . GLU A 1 178 ? 1.111 -3.061 12.130 1.00 92.38 178 GLU A N 1
ATOM 1316 C CA . GLU A 1 178 ? 0.065 -4.085 12.067 1.00 92.38 178 GLU A CA 1
ATOM 1317 C C . GLU A 1 178 ? -0.341 -4.405 10.631 1.00 92.38 178 GLU A C 1
ATOM 1319 O O . GLU A 1 178 ? -0.429 -5.573 10.258 1.00 92.38 178 GLU A O 1
ATOM 1324 N N . ARG A 1 179 ? -0.539 -3.381 9.794 1.00 93.94 179 ARG A N 1
ATOM 1325 C CA . ARG A 1 179 ? -0.883 -3.589 8.381 1.00 93.94 179 ARG A CA 1
ATOM 1326 C C . ARG A 1 179 ? 0.258 -4.230 7.608 1.00 93.94 179 ARG A C 1
ATOM 1328 O O . ARG A 1 179 ? -0.014 -5.107 6.797 1.00 93.94 179 ARG A O 1
ATOM 1335 N N . MET A 1 180 ? 1.508 -3.848 7.883 1.00 94.25 180 MET A N 1
ATOM 1336 C CA . MET A 1 180 ? 2.683 -4.524 7.324 1.00 94.25 180 MET A CA 1
ATOM 1337 C C . MET A 1 180 ? 2.707 -5.999 7.724 1.00 94.25 180 MET A C 1
ATOM 1339 O O . MET A 1 180 ? 2.909 -6.854 6.866 1.00 94.25 180 MET A O 1
ATOM 1343 N N . LEU A 1 181 ? 2.453 -6.307 8.997 1.00 95.44 181 LEU A N 1
ATOM 1344 C CA . LEU A 1 181 ? 2.460 -7.671 9.513 1.00 95.44 181 LEU A CA 1
ATOM 1345 C C . LEU A 1 181 ? 1.345 -8.523 8.889 1.00 95.44 181 LEU A C 1
ATOM 1347 O O . LEU A 1 181 ? 1.623 -9.586 8.336 1.00 95.44 181 LEU A O 1
ATOM 1351 N N . TYR A 1 182 ? 0.098 -8.041 8.916 1.00 96.44 182 TYR A N 1
ATOM 1352 C CA . TYR A 1 182 ? -1.044 -8.740 8.319 1.00 96.44 182 TYR A CA 1
ATOM 1353 C C . TYR A 1 182 ? -0.857 -8.942 6.819 1.00 96.44 182 TYR A C 1
ATOM 1355 O O . TYR A 1 182 ? -1.010 -10.061 6.334 1.00 96.44 182 TYR A O 1
ATOM 1363 N N . PHE A 1 183 ? -0.478 -7.888 6.092 1.00 97.19 183 PHE A N 1
ATOM 1364 C CA . PHE A 1 183 ? -0.237 -7.981 4.657 1.00 97.19 183 PHE A CA 1
ATOM 1365 C C . PHE A 1 183 ? 0.878 -8.980 4.341 1.00 97.19 183 PHE A C 1
ATOM 1367 O O . PHE A 1 183 ? 0.704 -9.788 3.440 1.00 97.19 183 PHE A O 1
ATOM 1374 N N . SER A 1 18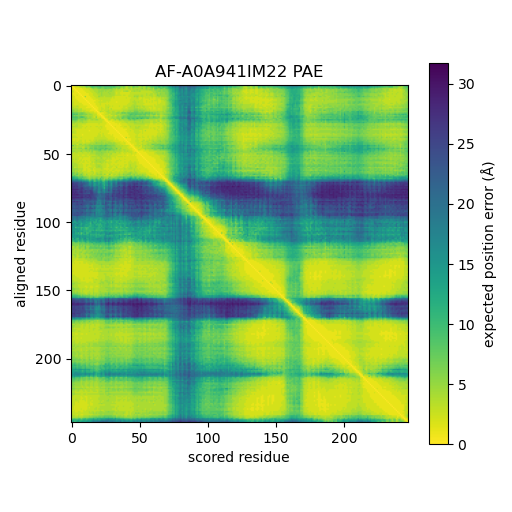4 ? 1.981 -8.987 5.098 1.00 96.56 184 SER A N 1
ATOM 1375 C CA . SER A 1 184 ? 3.102 -9.908 4.861 1.00 96.56 184 SER A CA 1
ATOM 1376 C C . SER A 1 184 ? 2.700 -11.370 5.058 1.00 96.56 184 SER A C 1
ATOM 1378 O O . SER A 1 184 ? 2.986 -12.200 4.197 1.00 96.56 184 SER A O 1
ATOM 1380 N N . PHE A 1 185 ? 1.992 -11.694 6.146 1.00 97.00 185 PHE A N 1
ATOM 1381 C CA . PHE A 1 185 ? 1.506 -13.057 6.380 1.00 97.00 185 PHE A CA 1
ATOM 1382 C C . PHE A 1 185 ? 0.507 -13.506 5.314 1.00 97.00 185 PHE A C 1
ATOM 1384 O O . PHE A 1 185 ? 0.604 -14.619 4.803 1.00 97.00 185 PHE A O 1
ATOM 1391 N N . LEU A 1 186 ? -0.424 -12.632 4.933 1.00 97.50 186 LEU A N 1
ATOM 1392 C CA . LEU A 1 186 ? -1.433 -12.942 3.923 1.00 97.50 186 LEU A CA 1
ATOM 1393 C C . LEU A 1 186 ? -0.797 -13.069 2.534 1.00 97.50 186 LEU A C 1
ATOM 1395 O O . LEU A 1 186 ? -1.061 -14.028 1.815 1.00 97.50 186 LEU A O 1
ATOM 1399 N N . LEU A 1 187 ? 0.128 -12.181 2.176 1.00 96.06 187 LEU A N 1
ATOM 1400 C CA . LEU A 1 187 ? 0.879 -12.287 0.930 1.00 96.06 187 LEU A CA 1
ATOM 1401 C C . LEU A 1 187 ? 1.702 -13.581 0.878 1.00 96.06 187 LEU A C 1
ATOM 1403 O O . LEU A 1 187 ? 1.783 -14.187 -0.187 1.00 96.06 187 LEU A O 1
ATOM 1407 N N . ALA A 1 188 ? 2.232 -14.050 2.011 1.00 95.38 188 ALA A N 1
ATOM 1408 C CA . ALA A 1 188 ? 2.926 -15.332 2.135 1.00 95.38 188 ALA A CA 1
ATOM 1409 C C . ALA A 1 188 ? 1.994 -16.565 2.134 1.00 95.38 188 ALA A C 1
ATOM 1411 O O . ALA A 1 188 ? 2.487 -17.688 2.218 1.00 95.38 188 ALA A O 1
ATOM 1412 N N . GLY A 1 189 ? 0.670 -16.389 2.035 1.00 95.19 189 GLY A N 1
ATOM 1413 C CA . GLY A 1 189 ? -0.302 -17.489 2.075 1.00 95.19 189 GLY A CA 1
ATOM 1414 C C . GLY A 1 189 ? -0.486 -18.090 3.472 1.00 95.19 189 GLY A C 1
ATOM 1415 O O . GLY A 1 189 ? -0.745 -19.280 3.604 1.00 95.19 189 GLY A O 1
ATOM 1416 N N . GLN A 1 190 ? -0.305 -17.289 4.526 1.00 96.12 190 GLN A N 1
ATOM 1417 C CA . GLN A 1 190 ? -0.432 -17.708 5.924 1.00 96.12 190 GLN A CA 1
ATOM 1418 C C . GLN A 1 190 ? -1.557 -16.942 6.645 1.00 96.12 190 GLN A C 1
ATOM 1420 O O . GLN A 1 190 ? -1.289 -16.139 7.546 1.00 96.12 190 GLN A O 1
ATOM 1425 N N . PRO A 1 191 ? -2.838 -17.180 6.303 1.00 95.50 191 PRO A N 1
ATOM 1426 C CA . PRO A 1 191 ? -3.960 -16.512 6.968 1.00 95.50 191 PRO A CA 1
ATOM 1427 C C . PRO A 1 191 ? -4.024 -16.816 8.473 1.00 95.50 191 PRO A C 1
ATOM 1429 O O . PRO A 1 191 ? -4.357 -15.935 9.267 1.00 95.50 191 PRO A O 1
ATOM 1432 N N . THR A 1 192 ? -3.609 -18.016 8.892 1.00 95.94 192 THR A N 1
ATOM 1433 C CA . THR A 1 192 ? -3.537 -18.409 10.308 1.00 95.94 192 THR A CA 1
ATOM 1434 C C . THR A 1 192 ? -2.575 -17.530 11.111 1.00 95.94 192 THR A C 1
ATOM 1436 O O . THR A 1 192 ? -2.887 -17.159 12.241 1.00 95.94 192 THR A O 1
ATOM 1439 N N . ALA A 1 193 ? -1.434 -17.137 10.532 1.00 96.25 193 ALA A N 1
ATOM 1440 C CA . ALA A 1 193 ? -0.470 -16.260 11.200 1.00 96.25 193 ALA A CA 1
ATOM 1441 C C . ALA A 1 193 ? -1.030 -14.839 11.388 1.00 96.25 193 ALA A C 1
ATOM 1443 O O . ALA A 1 193 ? -0.869 -14.242 12.454 1.00 96.25 193 ALA A O 1
ATOM 1444 N N . ALA A 1 194 ? -1.764 -14.321 10.396 1.00 95.56 194 ALA A N 1
ATOM 1445 C CA . ALA A 1 194 ? -2.459 -13.040 10.515 1.00 95.56 194 ALA A CA 1
ATOM 1446 C C . ALA A 1 194 ? -3.556 -13.074 11.596 1.00 95.56 194 ALA A C 1
ATOM 1448 O O . ALA A 1 194 ? -3.640 -12.156 12.415 1.00 95.56 194 ALA A O 1
ATOM 1449 N N . ALA A 1 195 ? -4.346 -14.153 11.652 1.00 94.19 195 ALA A N 1
ATOM 1450 C CA . ALA A 1 195 ? -5.353 -14.354 12.694 1.00 94.19 195 ALA A CA 1
ATOM 1451 C C . ALA A 1 195 ? -4.719 -14.448 14.093 1.00 94.19 195 ALA A C 1
ATOM 1453 O O . ALA A 1 195 ? -5.195 -13.810 15.030 1.00 94.19 195 ALA A O 1
ATOM 1454 N N . PHE A 1 196 ? -3.603 -15.172 14.233 1.00 95.94 196 PHE A N 1
ATOM 1455 C CA . PHE A 1 196 ? -2.866 -15.257 15.494 1.00 95.94 196 PHE A CA 1
ATOM 1456 C C . PHE A 1 196 ? -2.338 -13.891 15.946 1.00 95.94 196 PHE A C 1
ATOM 1458 O O . PHE A 1 196 ? -2.495 -13.529 17.110 1.00 95.94 196 PHE A O 1
ATOM 1465 N N . ALA A 1 197 ? -1.777 -13.095 15.030 1.00 94.75 197 ALA A N 1
ATOM 1466 C CA . ALA A 1 197 ? -1.308 -11.746 15.335 1.00 94.75 197 ALA A CA 1
ATOM 1467 C C . ALA A 1 197 ? -2.446 -10.815 15.797 1.00 94.75 197 ALA A C 1
ATOM 1469 O O . ALA A 1 197 ? -2.263 -10.044 16.741 1.00 94.75 197 ALA A O 1
ATOM 1470 N N . LEU A 1 198 ? -3.631 -10.902 15.176 1.00 94.50 198 LEU A N 1
ATOM 1471 C CA . LEU A 1 198 ? -4.824 -10.186 15.641 1.00 94.50 198 LEU A CA 1
ATOM 1472 C C . LEU A 1 198 ? -5.225 -10.634 17.053 1.00 94.50 198 LEU A C 1
ATOM 1474 O O . LEU A 1 198 ? -5.433 -9.791 17.924 1.00 94.50 198 LEU A O 1
ATOM 1478 N N . THR A 1 199 ? -5.298 -11.942 17.299 1.00 93.75 199 THR A N 1
ATOM 1479 C CA . THR A 1 199 ? -5.674 -12.492 18.609 1.00 93.75 199 THR A CA 1
ATOM 1480 C C . THR A 1 199 ? -4.681 -12.093 19.695 1.00 93.75 199 THR A C 1
ATOM 1482 O O . THR A 1 199 ? -5.099 -11.651 20.761 1.00 93.75 199 THR A O 1
ATOM 1485 N N . ALA A 1 200 ? -3.375 -12.179 19.429 1.00 93.44 200 ALA A N 1
ATOM 1486 C CA . ALA A 1 200 ? -2.329 -11.786 20.369 1.00 93.44 200 ALA A CA 1
ATOM 1487 C C . ALA A 1 200 ? -2.433 -10.300 20.747 1.00 93.44 200 ALA A C 1
ATOM 1489 O O . ALA A 1 200 ? -2.377 -9.952 21.927 1.00 93.44 200 ALA A O 1
ATOM 1490 N N . LYS A 1 201 ? -2.662 -9.429 19.756 1.00 89.00 201 LYS A N 1
ATOM 1491 C CA . LYS A 1 201 ? -2.905 -7.998 19.974 1.00 89.00 201 LYS A CA 1
ATOM 1492 C C . LYS A 1 201 ? -4.134 -7.767 20.863 1.00 89.00 201 LYS A C 1
ATOM 1494 O O . LYS A 1 201 ? -4.048 -7.035 21.851 1.00 89.00 201 LYS A O 1
ATOM 1499 N N . SER A 1 202 ? -5.261 -8.395 20.528 1.00 89.12 202 SER A N 1
ATOM 1500 C CA . SER A 1 202 ? -6.515 -8.257 21.274 1.00 89.12 202 SER A CA 1
ATOM 1501 C C . SER A 1 202 ? -6.394 -8.791 22.704 1.00 89.12 202 SER A C 1
ATOM 1503 O O . SER A 1 202 ? -6.822 -8.120 23.640 1.00 89.12 202 SER A O 1
ATOM 1505 N N . ALA A 1 203 ? -5.741 -9.939 22.899 1.00 89.19 203 ALA A N 1
ATOM 1506 C CA . ALA A 1 203 ? -5.493 -10.532 24.211 1.00 89.19 203 ALA A CA 1
ATOM 1507 C C . ALA A 1 203 ? -4.605 -9.635 25.089 1.00 89.19 203 ALA A C 1
ATOM 1509 O O . ALA A 1 203 ? -4.917 -9.414 26.257 1.00 89.19 203 ALA A O 1
ATOM 1510 N N . ALA A 1 204 ? -3.549 -9.044 24.519 1.00 87.31 204 ALA A N 1
ATOM 1511 C CA . ALA A 1 204 ? -2.675 -8.117 25.237 1.00 87.31 204 ALA A CA 1
ATOM 1512 C C . ALA A 1 204 ? -3.401 -6.832 25.678 1.00 87.31 204 ALA A C 1
ATOM 1514 O O . ALA A 1 204 ? -3.041 -6.233 26.693 1.00 87.31 204 ALA A O 1
ATOM 1515 N N . ARG A 1 205 ? -4.428 -6.395 24.932 1.00 83.81 205 ARG A N 1
ATOM 1516 C CA . ARG A 1 205 ? -5.201 -5.184 25.250 1.00 83.81 205 ARG A CA 1
ATOM 1517 C C . ARG A 1 205 ? -6.458 -5.451 26.074 1.00 83.81 205 ARG A C 1
ATOM 1519 O O . ARG A 1 205 ? -6.984 -4.515 26.672 1.00 83.81 205 ARG A O 1
ATOM 1526 N N . PHE A 1 206 ? -6.899 -6.702 26.170 1.00 84.12 206 PHE A N 1
ATOM 1527 C CA . PHE A 1 206 ? -8.135 -7.090 26.847 1.00 84.12 206 PHE A CA 1
ATOM 1528 C C . PHE A 1 206 ? -8.266 -6.541 28.283 1.00 84.12 206 PHE A C 1
ATOM 1530 O O . PHE A 1 206 ? -9.294 -5.926 28.569 1.00 84.12 206 PHE A O 1
ATOM 1537 N N . PRO A 1 207 ? -7.241 -6.607 29.165 1.00 83.44 207 PRO A N 1
ATOM 1538 C CA . PRO A 1 207 ? -7.364 -6.059 30.520 1.00 83.44 207 PRO A CA 1
ATOM 1539 C C . PRO A 1 207 ? -7.514 -4.533 30.557 1.00 83.44 207 PRO A C 1
ATOM 1541 O O . PRO A 1 207 ? -8.054 -3.987 31.516 1.00 83.44 207 PRO A O 1
ATOM 1544 N N . ALA A 1 208 ? -6.987 -3.821 29.557 1.00 79.25 208 ALA A N 1
ATOM 1545 C CA . ALA A 1 208 ? -7.153 -2.374 29.455 1.00 79.25 208 ALA A CA 1
ATOM 1546 C C . ALA A 1 208 ? -8.571 -2.036 28.981 1.00 79.25 208 ALA A C 1
ATOM 1548 O O . ALA A 1 208 ? -9.228 -1.222 29.614 1.00 79.25 208 ALA A O 1
ATOM 1549 N N . LEU A 1 209 ? -9.064 -2.729 27.946 1.00 79.00 209 LEU A N 1
ATOM 1550 C CA . LEU A 1 209 ? -10.402 -2.514 27.382 1.00 79.00 209 LEU A CA 1
ATOM 1551 C C . LEU A 1 209 ? -11.528 -2.793 28.385 1.00 79.00 209 LEU A C 1
ATOM 1553 O O . LEU A 1 209 ? -12.531 -2.096 28.359 1.00 79.00 209 LEU A O 1
ATOM 1557 N N . GLN A 1 210 ? -11.348 -3.752 29.299 1.00 78.12 210 GLN A N 1
ATOM 1558 C CA . GLN A 1 210 ? -12.309 -4.012 30.381 1.00 78.12 210 GLN A CA 1
ATOM 1559 C C . GLN A 1 210 ? -12.493 -2.838 31.353 1.00 78.12 210 GLN A C 1
ATOM 1561 O O . GLN A 1 210 ? -13.498 -2.784 32.054 1.00 78.12 210 GLN A O 1
ATOM 1566 N N . ARG A 1 211 ? -11.508 -1.937 31.450 1.00 78.56 211 ARG A N 1
ATOM 1567 C CA . ARG A 1 211 ? -11.552 -0.776 32.349 1.00 78.56 211 ARG A CA 1
ATOM 1568 C C . ARG A 1 211 ? -12.054 0.489 31.655 1.00 78.56 211 ARG A C 1
ATOM 1570 O O . ARG A 1 211 ? -12.196 1.511 32.319 1.00 78.56 211 ARG A O 1
ATOM 1577 N N . GLU A 1 212 ? -12.250 0.443 30.340 1.00 75.25 212 GLU A N 1
ATOM 1578 C CA . GLU A 1 212 ? -12.691 1.588 29.544 1.00 75.25 212 GLU A CA 1
ATOM 1579 C C . GLU A 1 212 ? -14.193 1.492 29.238 1.00 75.25 212 GLU A C 1
ATOM 1581 O O . GLU A 1 212 ? -14.821 0.453 29.434 1.00 75.25 212 GLU A O 1
ATOM 1586 N N . GLU A 1 213 ? -14.782 2.597 28.785 1.00 76.06 213 GLU A N 1
ATOM 1587 C CA . GLU A 1 213 ? -16.194 2.653 28.398 1.00 76.06 213 GLU A CA 1
ATOM 1588 C C . GLU A 1 213 ? -16.479 1.708 27.215 1.00 76.06 213 GLU A C 1
ATOM 1590 O O . GLU A 1 213 ? -15.646 1.565 26.314 1.00 76.06 213 GLU A O 1
ATOM 1595 N N . GLU A 1 214 ? -17.673 1.100 27.176 1.00 76.25 214 GLU A N 1
ATOM 1596 C CA . GLU A 1 214 ? -18.081 0.132 26.137 1.00 76.25 214 GLU A CA 1
ATOM 1597 C C . GLU A 1 214 ? -17.828 0.652 24.710 1.00 76.25 214 GLU A C 1
ATOM 1599 O O . GLU A 1 214 ? -17.307 -0.074 23.858 1.00 76.25 214 GLU A O 1
ATOM 1604 N N . GLY A 1 215 ? -18.091 1.942 24.471 1.00 76.19 215 GLY A N 1
ATOM 1605 C CA . GLY A 1 215 ? -17.869 2.581 23.172 1.00 76.19 215 GLY A CA 1
ATOM 1606 C C . GLY A 1 215 ? -16.404 2.596 22.720 1.00 76.19 215 GLY A C 1
ATOM 1607 O O . GLY A 1 215 ? -16.127 2.528 21.521 1.00 76.19 215 GLY A O 1
ATOM 1608 N N . LEU A 1 216 ? -15.438 2.627 23.644 1.00 77.25 216 LEU A N 1
ATOM 1609 C CA . LEU A 1 216 ? -14.021 2.580 23.283 1.00 77.25 216 LEU A CA 1
ATOM 1610 C C . LEU A 1 216 ? -13.563 1.156 22.939 1.00 77.25 216 LEU A C 1
ATOM 1612 O O . LEU A 1 216 ? -12.745 0.970 22.031 1.00 77.25 216 LEU A O 1
ATOM 1616 N N . ALA A 1 217 ? -14.099 0.150 23.633 1.00 82.19 217 ALA A N 1
ATOM 1617 C CA . ALA A 1 217 ? -13.828 -1.249 23.319 1.00 82.19 217 ALA A CA 1
ATOM 1618 C C . ALA A 1 217 ? -14.343 -1.606 21.917 1.00 82.19 217 ALA A C 1
ATOM 1620 O O . ALA A 1 217 ? -13.612 -2.205 21.120 1.00 82.19 217 ALA A O 1
ATOM 1621 N N . GLU A 1 218 ? -15.554 -1.153 21.583 1.00 82.75 218 GLU A N 1
ATOM 1622 C CA . GLU A 1 218 ? -16.135 -1.310 20.251 1.00 82.75 218 GLU A CA 1
ATOM 1623 C C . GLU A 1 218 ? -15.310 -0.574 19.184 1.00 82.75 218 GLU A C 1
ATOM 1625 O O . GLU A 1 218 ? -14.925 -1.172 18.176 1.00 82.75 218 GLU A O 1
ATOM 1630 N N . TYR A 1 219 ? -14.937 0.686 19.432 1.00 83.81 219 TYR A N 1
ATOM 1631 C CA . TYR A 1 219 ? -14.083 1.468 18.532 1.00 83.81 219 TYR A CA 1
ATOM 1632 C C . TYR A 1 219 ? -12.753 0.758 18.218 1.00 83.81 219 TYR A C 1
ATOM 1634 O O . TYR A 1 219 ? -12.329 0.684 17.059 1.00 83.81 219 TYR A O 1
ATOM 1642 N N . TYR A 1 220 ? -12.096 0.197 19.237 1.00 84.94 220 TYR A N 1
ATOM 1643 C CA . TYR A 1 220 ? -10.844 -0.544 19.077 1.00 84.94 220 TYR A CA 1
ATOM 1644 C C . TYR A 1 220 ? -11.020 -1.831 18.259 1.00 84.94 220 TYR A C 1
ATOM 1646 O O . TYR A 1 220 ? -10.186 -2.144 17.395 1.00 84.94 220 TYR A O 1
ATOM 1654 N N . LEU A 1 221 ? -12.098 -2.576 18.519 1.00 87.81 221 LEU A N 1
ATOM 1655 C CA . LEU A 1 221 ? -12.391 -3.829 17.831 1.00 87.81 221 LEU A CA 1
ATOM 1656 C C . LEU A 1 221 ? -12.727 -3.583 16.356 1.00 87.81 221 LEU A C 1
ATOM 1658 O O . LEU A 1 221 ? -12.122 -4.211 15.483 1.00 87.81 221 LEU A O 1
ATOM 1662 N N . ILE A 1 222 ? -13.598 -2.608 16.069 1.00 89.38 222 ILE A N 1
ATOM 1663 C CA . ILE A 1 222 ? -13.924 -2.173 14.703 1.00 89.38 222 ILE A CA 1
ATOM 1664 C C . ILE A 1 222 ? -12.651 -1.740 13.974 1.00 89.38 222 ILE A C 1
ATOM 1666 O O . ILE A 1 222 ? -12.432 -2.127 12.824 1.00 89.38 222 ILE A O 1
ATOM 1670 N N . GLY A 1 223 ? -11.769 -0.984 14.632 1.00 88.31 223 GLY A N 1
ATOM 1671 C CA . GLY A 1 223 ? -10.518 -0.542 14.023 1.00 88.31 223 GLY A CA 1
ATOM 1672 C C . GLY A 1 223 ? -9.561 -1.677 13.672 1.00 88.31 223 GLY A C 1
ATOM 1673 O O . GLY A 1 223 ? -8.987 -1.692 12.583 1.00 88.31 223 GLY A O 1
ATOM 1674 N N . SER A 1 224 ? -9.415 -2.658 14.560 1.00 90.25 224 SER A N 1
ATOM 1675 C CA . SER A 1 224 ? -8.506 -3.785 14.333 1.00 90.25 224 SER A CA 1
ATOM 1676 C C . SER A 1 224 ? -9.038 -4.743 13.262 1.00 90.25 224 SER A C 1
ATOM 1678 O O . SER A 1 224 ? -8.287 -5.139 12.370 1.00 90.25 224 SER A O 1
ATOM 1680 N N . LEU A 1 225 ? -10.338 -5.057 13.292 1.00 93.38 225 LEU A N 1
ATOM 1681 C CA . LEU A 1 225 ? -10.978 -5.921 12.296 1.00 93.38 225 LEU A CA 1
ATOM 1682 C C . LEU A 1 225 ? -11.023 -5.270 10.913 1.00 93.38 225 LEU A C 1
ATOM 1684 O O . LEU A 1 225 ? -10.666 -5.913 9.929 1.00 93.38 225 LEU A O 1
ATOM 1688 N N . SER A 1 226 ? -11.396 -3.989 10.823 1.00 92.75 226 SER A N 1
ATOM 1689 C CA . SER A 1 226 ? -11.391 -3.273 9.539 1.00 92.75 226 SER A CA 1
ATOM 1690 C C . SER A 1 226 ? -9.989 -3.207 8.934 1.00 92.75 226 SER A C 1
ATOM 1692 O O . SER A 1 226 ? -9.830 -3.453 7.740 1.00 92.75 226 SER A O 1
ATOM 1694 N N . SER A 1 227 ? -8.957 -2.977 9.751 1.00 92.31 227 SER A N 1
ATOM 1695 C CA . SER A 1 227 ? -7.569 -2.988 9.286 1.00 92.31 227 SER A CA 1
ATOM 1696 C C . SER A 1 227 ? -7.135 -4.367 8.769 1.00 92.31 227 SER A C 1
ATOM 1698 O O . SER A 1 227 ? -6.447 -4.439 7.750 1.00 92.31 227 SER A O 1
ATOM 1700 N N . LEU A 1 228 ? -7.548 -5.460 9.427 1.00 95.06 228 LEU A N 1
ATOM 1701 C CA . LEU A 1 228 ? -7.283 -6.820 8.947 1.00 95.06 228 LEU A CA 1
ATOM 1702 C C . LEU A 1 228 ? -8.000 -7.098 7.620 1.00 95.06 228 LEU A C 1
ATOM 1704 O O . LEU A 1 228 ? -7.376 -7.606 6.694 1.00 95.06 228 LEU A O 1
ATOM 1708 N N . VAL A 1 229 ? -9.282 -6.737 7.506 1.00 95.75 229 VAL A N 1
ATOM 1709 C CA . VAL A 1 229 ? -10.068 -6.927 6.275 1.00 95.75 229 VAL A CA 1
ATOM 1710 C C . VAL A 1 229 ? -9.435 -6.178 5.108 1.00 95.75 229 VAL A C 1
ATOM 1712 O O . VAL A 1 229 ? -9.263 -6.752 4.035 1.00 95.75 229 VAL A O 1
ATOM 1715 N N . VAL A 1 230 ? -9.031 -4.922 5.312 1.00 94.94 230 VAL A N 1
ATOM 1716 C CA . VAL A 1 230 ? -8.366 -4.152 4.257 1.00 94.94 230 VAL A CA 1
ATOM 1717 C C . VAL A 1 230 ? -7.038 -4.800 3.863 1.00 94.94 230 VAL A C 1
ATOM 1719 O O . VAL A 1 230 ? -6.798 -4.987 2.673 1.00 94.94 230 VAL A O 1
ATOM 1722 N N . ALA A 1 231 ? -6.210 -5.214 4.828 1.00 95.25 231 ALA A N 1
ATOM 1723 C CA . ALA A 1 231 ? -4.963 -5.920 4.534 1.00 95.25 231 ALA A CA 1
ATOM 1724 C C . ALA A 1 231 ? -5.201 -7.237 3.773 1.00 95.25 231 ALA A C 1
ATOM 1726 O O . ALA A 1 231 ? -4.451 -7.543 2.850 1.00 95.25 231 ALA A O 1
ATOM 1727 N N . ALA A 1 232 ? -6.257 -7.984 4.110 1.00 96.25 232 ALA A N 1
ATOM 1728 C CA . ALA A 1 232 ? -6.627 -9.231 3.443 1.00 96.25 232 ALA A CA 1
ATOM 1729 C C . ALA A 1 232 ? -7.089 -9.019 2.005 1.00 96.25 232 ALA A C 1
ATOM 1731 O O . ALA A 1 232 ? -6.612 -9.709 1.107 1.00 96.25 232 ALA A O 1
ATOM 1732 N N . VAL A 1 233 ? -7.959 -8.035 1.770 1.00 96.25 233 VAL A N 1
ATOM 1733 C CA . VAL A 1 233 ? -8.406 -7.670 0.420 1.00 96.25 233 VAL A CA 1
ATOM 1734 C C . VAL A 1 233 ? -7.213 -7.219 -0.419 1.00 96.25 233 VAL A C 1
ATOM 1736 O O . VAL A 1 233 ? -7.037 -7.698 -1.535 1.00 96.25 233 VAL A O 1
ATOM 1739 N N . THR A 1 234 ? -6.353 -6.348 0.117 1.00 95.56 234 THR A N 1
ATOM 1740 C CA . THR A 1 234 ? -5.161 -5.894 -0.608 1.00 95.56 234 THR A CA 1
ATOM 1741 C C . THR A 1 234 ? -4.199 -7.046 -0.892 1.00 95.56 234 THR A C 1
ATOM 1743 O O . THR A 1 234 ? -3.731 -7.168 -2.017 1.00 95.56 234 THR A O 1
ATOM 1746 N N . ALA A 1 235 ? -3.929 -7.928 0.075 1.00 96.50 235 ALA A N 1
ATOM 1747 C CA . ALA A 1 235 ? -3.067 -9.090 -0.137 1.00 96.50 235 ALA A CA 1
ATOM 1748 C C . ALA A 1 235 ? -3.641 -10.050 -1.185 1.00 96.50 235 ALA A C 1
ATOM 1750 O O . ALA A 1 235 ? -2.898 -10.517 -2.044 1.00 96.50 235 ALA A O 1
ATOM 1751 N N . LEU A 1 236 ? -4.952 -10.305 -1.163 1.00 96.00 236 LEU A N 1
ATOM 1752 C CA . LEU A 1 236 ? -5.624 -11.125 -2.167 1.00 96.00 236 LEU A CA 1
ATOM 1753 C C . LEU A 1 236 ? -5.462 -10.529 -3.570 1.00 96.00 236 LEU A C 1
ATOM 1755 O O . LEU A 1 236 ? -5.048 -11.242 -4.481 1.00 96.00 236 LEU A O 1
ATOM 1759 N N . LEU A 1 237 ? -5.730 -9.230 -3.736 1.00 94.62 237 LEU A N 1
ATOM 1760 C CA . LEU A 1 237 ? -5.557 -8.538 -5.016 1.00 94.62 237 LEU A CA 1
ATOM 1761 C C . LEU A 1 237 ? -4.108 -8.623 -5.507 1.00 94.62 237 LEU A C 1
ATOM 1763 O O . LEU A 1 237 ? -3.885 -9.006 -6.652 1.00 94.62 237 LEU A O 1
ATOM 1767 N N . THR A 1 238 ? -3.128 -8.388 -4.630 1.00 94.94 238 THR A N 1
ATOM 1768 C CA . THR A 1 238 ? -1.702 -8.519 -4.965 1.00 94.94 238 THR A CA 1
ATOM 1769 C C . THR A 1 238 ? -1.339 -9.954 -5.360 1.00 94.94 238 THR A C 1
ATOM 1771 O O . THR A 1 238 ? -0.589 -10.167 -6.309 1.00 94.94 238 THR A O 1
ATOM 1774 N N . ARG A 1 239 ? -1.872 -10.972 -4.672 1.00 94.88 239 ARG A N 1
ATOM 1775 C CA . ARG A 1 239 ? -1.614 -12.379 -5.022 1.00 94.88 239 ARG A CA 1
ATOM 1776 C C . ARG A 1 239 ? -2.184 -12.735 -6.390 1.00 94.88 239 ARG A C 1
ATOM 1778 O O . ARG A 1 239 ? -1.477 -13.347 -7.189 1.00 94.88 239 ARG A O 1
ATOM 1785 N N . LEU A 1 240 ? -3.412 -12.301 -6.677 1.00 93.62 240 LEU A N 1
ATOM 1786 C CA . LEU A 1 240 ? -4.045 -12.470 -7.987 1.00 93.62 240 LEU A CA 1
ATOM 1787 C C . LEU A 1 240 ? -3.256 -11.741 -9.084 1.00 93.62 240 LEU A C 1
ATOM 1789 O O . LEU A 1 240 ? -2.992 -12.319 -10.136 1.00 93.62 240 LEU A O 1
ATOM 1793 N N . A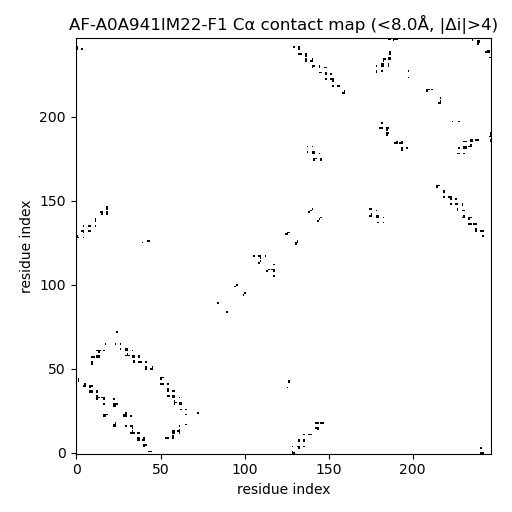LA A 1 241 ? -2.811 -10.512 -8.812 1.00 92.06 241 ALA A N 1
ATOM 1794 C CA . ALA A 1 241 ? -1.957 -9.724 -9.698 1.00 92.06 241 ALA A CA 1
ATOM 1795 C C . ALA A 1 241 ? -0.629 -10.428 -10.018 1.00 92.06 241 ALA A C 1
ATOM 1797 O O . ALA A 1 241 ? -0.157 -10.366 -11.151 1.00 92.06 241 ALA A O 1
ATOM 1798 N N . LEU A 1 242 ? -0.052 -11.137 -9.045 1.00 93.00 242 LEU A N 1
ATOM 1799 C CA . LEU A 1 242 ? 1.178 -11.917 -9.200 1.00 93.00 242 LEU A CA 1
ATOM 1800 C C . LEU A 1 242 ? 0.952 -13.313 -9.812 1.00 93.00 242 LEU A C 1
ATOM 1802 O O . LEU A 1 242 ? 1.926 -14.020 -10.075 1.00 93.00 242 LEU A O 1
ATOM 1806 N N . GLY A 1 243 ? -0.300 -13.712 -10.062 1.00 91.31 243 GLY A N 1
ATOM 1807 C CA . GLY A 1 243 ? -0.650 -15.039 -10.579 1.00 91.31 243 GLY A CA 1
ATOM 1808 C C . GLY A 1 243 ? -0.475 -16.170 -9.559 1.00 91.31 243 GLY A C 1
ATOM 1809 O O . GLY A 1 243 ? -0.280 -17.320 -9.946 1.00 91.31 243 GLY A O 1
ATOM 1810 N N . MET A 1 244 ? -0.502 -15.854 -8.263 1.00 91.69 244 MET A N 1
ATOM 1811 C CA . MET A 1 244 ? -0.452 -16.838 -7.18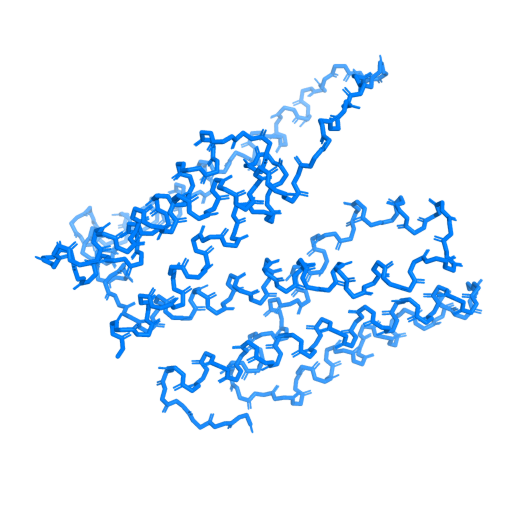0 1.00 91.69 244 MET A CA 1
ATOM 1812 C C . MET A 1 244 ? -1.852 -17.367 -6.841 1.00 91.69 244 MET A C 1
ATOM 1814 O O . MET A 1 244 ? -2.860 -16.711 -7.105 1.00 91.69 244 MET A O 1
ATOM 1818 N N . ALA A 1 245 ? -1.917 -18.542 -6.207 1.00 87.38 245 ALA A N 1
ATOM 1819 C CA . ALA A 1 245 ? -3.169 -19.087 -5.683 1.00 87.38 245 ALA A CA 1
ATOM 1820 C C . ALA A 1 245 ? -3.816 -18.133 -4.660 1.00 87.38 245 ALA A C 1
ATOM 1822 O O . ALA A 1 245 ? -3.112 -17.412 -3.940 1.00 87.38 245 ALA A O 1
ATOM 1823 N N . ALA A 1 246 ? -5.149 -18.155 -4.571 1.00 77.25 246 ALA A N 1
ATOM 1824 C CA . ALA A 1 246 ? -5.871 -17.464 -3.503 1.00 77.25 246 ALA A CA 1
ATOM 1825 C C . ALA A 1 246 ? -5.409 -17.957 -2.112 1.00 77.25 246 ALA A C 1
ATOM 1827 O O . ALA A 1 246 ? -4.793 -19.020 -2.014 1.00 77.25 246 ALA A O 1
ATOM 1828 N N . LEU A 1 247 ? -5.624 -17.109 -1.095 1.00 73.81 247 LEU A N 1
ATOM 1829 C CA . LEU A 1 247 ? -5.200 -17.291 0.305 1.00 73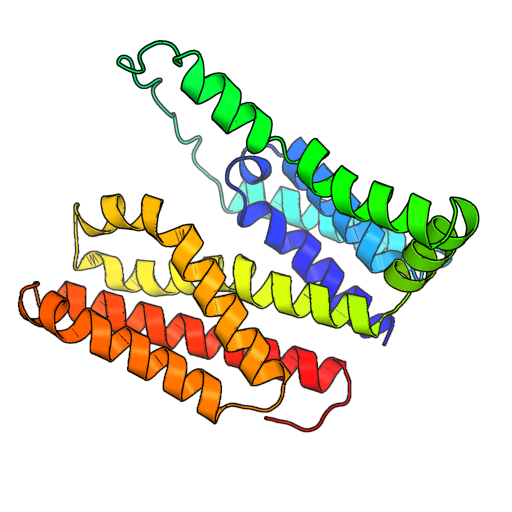.81 247 LEU A CA 1
ATOM 1830 C C . LEU A 1 247 ? -5.509 -18.677 0.881 1.00 73.81 247 LEU A C 1
ATOM 1832 O O . LEU A 1 247 ? -6.605 -19.198 0.584 1.00 73.81 247 LEU A O 1
#